Protein AF-A0A067TLR0-F1 (afdb_monomer_lite)

InterPro domains:
  IPR013083 Zinc finger, RING/FYVE/PHD-type [G3DSA:3.30.40.10] (4-77)

Foldseek 3Di:
DDDDAAPQPRHRAAQKKFAQFDDPPPPPPDDDDPVPRRDTDIHHPVSVVVQQVVDPPRDQWFADPPRGGIFGPDDDDCVVPDPVCSVVDDHRIGGDDDPPPPPDDPDDDPDDDPPPVVVVVVVVVVVVVVVVVVVVVVVVVVVVVVVVVVVVVVVVVVVVVVVVVVVVVVVVVVVVVVVVVVVVVVVVVVVVVVVVVVVVVVVVPDDDDDDDDDDDDDDPPPCPPVDPPPPPPPPPPPDPPPPDDPDDDDDDDDDDDDDDDDDDDDDDDDDDDDDDDDDDDDDDDDDDDDDDDDDDDDDDDDDDDDDDD

Secondary structure (DSSP, 8-state):
-PPPPPTTT-S--SSEEEE--S-----TT----GGGTT--EEEEHHHHHHHHHHSSS--SEEE-TTT--EEE-SPP-TTTS-TTTGGG---SSEE-------S-----------TTHHHHHHHHHHHHHHHHHHHHHHHHHHHHHHHHHHHHHHHHHHHHHHHHHHHHHHHHHHHHHHHHHHHHHHHHHHHHHHHHHHHHHHTTSSPPPP---------TT-GGGPPP----------------------------------PPPP-------------------------------------------

Sequence (309 aa):
MAFAPCRICLDDLKKPVSLPCGKAHFQLFSPWNPSDRLKGHVFCSDCIVETVKAIKPYTHMHPCPICRSIYNVAPVKLSIIPPNLRPFVTPSVRKLFLDKATPGEDADVENQPETSSSLAESSELSRLRAENLALRNNCALWRRRAEMHGNANLGLLNFARAVRDQASALARERDGLQKHCHALKRKIEDDRISRYSDVALAGFFSDPPISGIVTDTPDPDSLLFAPPPFHVLNCQESSPKQCTPKRSAPVDQPSTSSNSDLPPRKRVKITDSPNSPELVSAQKDVYGTGAEITRNTAPQRQSLENVAA

Structure (mmCIF, N/CA/C/O backbone):
data_AF-A0A067TLR0-F1
#
_entry.id   AF-A0A067TLR0-F1
#
loop_
_atom_site.group_PDB
_atom_site.id
_atom_site.type_symbol
_atom_site.label_atom_id
_atom_site.label_alt_id
_atom_site.label_comp_id
_atom_site.label_asym_id
_atom_site.label_entity_id
_atom_site.label_seq_id
_atom_site.pdbx_PDB_ins_code
_atom_site.Cartn_x
_atom_site.Cartn_y
_atom_site.Cartn_z
_atom_site.occupancy
_atom_site.B_iso_or_equiv
_atom_site.auth_seq_id
_atom_site.auth_comp_id
_atom_site.auth_asym_id
_atom_site.auth_atom_id
_atom_site.pdbx_PDB_model_num
ATOM 1 N N . MET A 1 1 ? -35.505 2.682 30.112 1.00 50.84 1 MET A N 1
ATOM 2 C CA . MET A 1 1 ? -34.546 3.140 29.082 1.00 50.84 1 MET A CA 1
ATOM 3 C C . MET A 1 1 ? -34.928 2.483 27.767 1.00 50.84 1 MET A C 1
ATOM 5 O O . MET A 1 1 ? -34.957 1.262 27.720 1.00 50.84 1 MET A O 1
ATOM 9 N N . ALA A 1 2 ? -35.307 3.253 26.747 1.00 57.47 2 ALA A N 1
ATOM 10 C CA . ALA A 1 2 ? -35.632 2.685 25.439 1.00 57.47 2 ALA A CA 1
ATOM 11 C C . ALA A 1 2 ? -34.332 2.278 24.732 1.00 57.47 2 ALA A C 1
ATOM 13 O O . ALA A 1 2 ? -33.437 3.109 24.559 1.00 57.47 2 ALA A O 1
ATOM 14 N N . PHE A 1 3 ? -34.204 1.004 24.364 1.00 72.62 3 PHE A N 1
ATOM 15 C CA . PHE A 1 3 ? -33.085 0.550 23.545 1.00 72.62 3 PHE A CA 1
ATOM 16 C C . PHE A 1 3 ? -33.198 1.167 22.149 1.00 72.62 3 PHE A C 1
ATOM 18 O O . PHE A 1 3 ? -34.292 1.331 21.614 1.00 72.62 3 PHE A O 1
ATOM 25 N N . ALA A 1 4 ? -32.064 1.534 21.552 1.00 84.81 4 ALA A N 1
ATOM 26 C CA . ALA A 1 4 ? -32.068 2.006 20.175 1.00 84.81 4 ALA A CA 1
ATOM 27 C C . ALA A 1 4 ? -32.484 0.844 19.244 1.00 84.81 4 ALA A C 1
ATOM 29 O O . ALA A 1 4 ? -31.853 -0.215 19.316 1.00 84.81 4 ALA A O 1
ATOM 30 N N . PRO A 1 5 ? -33.497 1.011 18.373 1.00 94.25 5 PRO A N 1
ATOM 31 C CA . PRO A 1 5 ? -33.910 -0.038 17.446 1.00 94.25 5 PRO A CA 1
ATOM 32 C C . PRO A 1 5 ? -32.810 -0.317 16.418 1.00 94.25 5 PRO A C 1
ATOM 34 O O . PRO A 1 5 ? -32.018 0.566 16.057 1.00 94.25 5 PRO A O 1
ATOM 37 N N . CYS A 1 6 ? -32.758 -1.549 15.914 1.00 95.50 6 CYS A N 1
ATOM 38 C CA . CYS A 1 6 ? -31.839 -1.912 14.847 1.00 95.50 6 CYS A CA 1
ATOM 39 C C . CYS A 1 6 ? -32.147 -1.090 13.594 1.00 95.50 6 CYS A C 1
ATOM 41 O O . CYS A 1 6 ? -33.248 -1.136 13.068 1.00 95.50 6 CYS A O 1
ATOM 43 N N . ARG A 1 7 ? -31.164 -0.382 13.034 1.00 94.69 7 ARG A N 1
ATOM 44 C CA . ARG A 1 7 ? -31.396 0.449 11.837 1.00 94.69 7 ARG A CA 1
ATOM 45 C C . ARG A 1 7 ? -31.577 -0.338 10.529 1.00 94.69 7 ARG A C 1
ATOM 47 O O . ARG A 1 7 ? -31.806 0.292 9.506 1.00 94.69 7 ARG A O 1
ATOM 54 N N . ILE A 1 8 ? -31.440 -1.668 10.552 1.00 96.06 8 ILE A N 1
ATOM 55 C CA . ILE A 1 8 ? -31.641 -2.533 9.376 1.00 96.06 8 ILE A CA 1
ATOM 56 C C . ILE A 1 8 ? -33.039 -3.154 9.409 1.00 96.06 8 ILE A C 1
ATOM 58 O O . ILE A 1 8 ? -33.815 -2.922 8.492 1.00 96.06 8 ILE A O 1
ATOM 62 N N . CYS A 1 9 ? -33.373 -3.910 10.462 1.00 97.06 9 CYS A N 1
ATOM 63 C CA . CYS A 1 9 ? -34.683 -4.562 10.579 1.00 97.06 9 CYS A CA 1
ATOM 64 C C . CYS A 1 9 ? -35.746 -3.720 11.300 1.00 97.06 9 CYS A C 1
ATOM 66 O O . CYS A 1 9 ? -36.898 -4.121 11.323 1.00 97.06 9 CYS A O 1
ATOM 68 N N . LEU A 1 10 ? -35.377 -2.576 11.890 1.00 95.62 10 LEU A N 1
ATOM 69 C CA . LEU A 1 10 ? -36.244 -1.675 12.671 1.00 95.62 10 LEU A CA 1
ATOM 70 C C . LEU A 1 10 ? -36.837 -2.270 13.965 1.00 95.62 10 LEU A C 1
ATOM 72 O O . LEU A 1 10 ? -37.482 -1.540 14.712 1.00 95.62 10 LEU A O 1
ATOM 76 N N . ASP A 1 11 ? -36.534 -3.531 14.275 1.00 96.12 11 ASP A N 1
ATOM 77 C CA . ASP A 1 11 ? -36.907 -4.211 15.521 1.00 96.12 11 ASP A CA 1
ATOM 78 C C . ASP A 1 11 ? -35.936 -3.932 16.685 1.00 96.12 11 ASP A C 1
ATOM 80 O O . ASP A 1 11 ? -34.835 -3.388 16.514 1.00 96.12 11 ASP A O 1
ATOM 84 N N . ASP A 1 12 ? -36.306 -4.413 17.875 1.00 94.25 12 ASP A N 1
ATOM 85 C CA . ASP A 1 12 ? -35.415 -4.513 19.030 1.00 94.25 12 ASP A CA 1
ATOM 86 C C . ASP A 1 12 ? -34.143 -5.316 18.714 1.00 94.25 12 ASP A C 1
ATOM 88 O O . ASP A 1 12 ? -34.155 -6.346 18.030 1.00 94.25 12 ASP A O 1
ATOM 92 N N . LEU A 1 13 ? -33.011 -4.848 19.247 1.00 94.06 13 LEU A N 1
ATOM 93 C CA . LEU A 1 13 ? -31.693 -5.420 18.978 1.00 94.06 13 LEU A CA 1
ATOM 94 C C . LEU A 1 13 ? -31.563 -6.864 19.498 1.00 94.06 13 LEU A C 1
ATOM 96 O O . LEU A 1 13 ? -31.354 -7.110 20.687 1.00 94.06 13 LEU A O 1
ATOM 100 N N . LYS A 1 14 ? -31.573 -7.831 18.576 1.00 94.69 14 LYS A N 1
ATOM 101 C CA . LYS A 1 14 ? -31.259 -9.244 18.833 1.00 94.69 14 LYS A CA 1
ATOM 102 C C . LYS A 1 14 ? -29.753 -9.466 18.677 1.00 94.69 14 LYS A C 1
ATOM 104 O O . LYS A 1 14 ? -29.216 -9.324 17.579 1.00 94.69 14 LYS A O 1
ATOM 109 N N . LYS A 1 15 ? -29.068 -9.840 19.767 1.00 94.69 15 LYS A N 1
ATOM 110 C CA . LYS A 1 15 ? -27.604 -10.067 19.804 1.00 94.69 15 LYS A CA 1
ATOM 111 C C . LYS A 1 15 ? -26.840 -8.862 19.221 1.00 94.69 15 LYS A C 1
ATOM 113 O O . LYS A 1 15 ? -26.285 -8.968 18.122 1.00 94.69 15 LYS A O 1
ATOM 118 N N . PRO A 1 16 ? -26.859 -7.709 19.912 1.00 95.12 16 PRO A N 1
ATOM 119 C CA . PRO A 1 16 ? -26.307 -6.478 19.372 1.00 95.12 16 PRO A CA 1
ATOM 120 C C . PRO A 1 16 ? -24.819 -6.638 19.051 1.00 95.12 16 PRO A C 1
ATOM 122 O O . PRO A 1 16 ? -24.028 -7.141 19.850 1.00 95.12 16 PRO A O 1
ATOM 125 N N . VAL A 1 17 ? -24.436 -6.188 17.864 1.00 95.06 17 VAL A N 1
ATOM 126 C CA . VAL A 1 17 ? -23.049 -6.088 17.418 1.00 95.06 17 VAL A CA 1
ATOM 127 C C . VAL A 1 17 ? -22.735 -4.635 17.107 1.00 95.06 17 VAL A C 1
ATOM 129 O O . VAL A 1 17 ? -23.528 -3.950 16.465 1.00 95.06 17 VAL A O 1
ATOM 132 N N . SER A 1 18 ? -21.576 -4.159 17.551 1.00 93.56 18 SER A N 1
ATOM 133 C CA . SER A 1 18 ? -21.038 -2.867 17.137 1.00 93.56 18 SER A CA 1
ATOM 134 C C . SER A 1 18 ? -20.041 -3.055 16.004 1.00 93.56 18 SER A C 1
ATOM 136 O O . SER A 1 18 ? -19.139 -3.897 16.060 1.00 93.56 18 SER A O 1
ATOM 138 N N . LEU A 1 19 ? -20.215 -2.2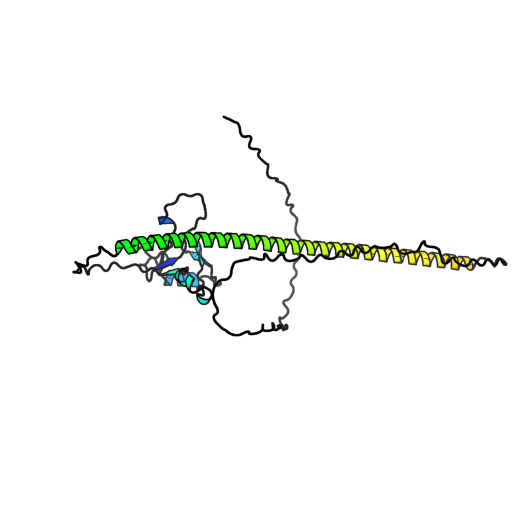50 14.962 1.00 93.38 19 LEU A N 1
ATOM 139 C CA . LEU A 1 19 ? -19.225 -2.096 13.910 1.00 93.38 19 LEU A CA 1
ATOM 140 C C . LEU A 1 19 ? -18.229 -1.000 14.308 1.00 93.38 19 LEU A C 1
ATOM 142 O O . LEU A 1 19 ? -18.653 0.025 14.853 1.00 93.38 19 LEU A O 1
ATOM 146 N N . PRO A 1 20 ? -16.933 -1.132 13.969 1.00 89.56 20 PRO A N 1
ATOM 147 C CA . PRO A 1 20 ? -15.894 -0.155 14.279 1.00 89.56 20 PRO A CA 1
ATOM 148 C C . PRO A 1 20 ? -15.942 0.964 13.229 1.00 89.56 20 PRO A C 1
ATOM 150 O O . PRO A 1 20 ? -14.955 1.299 12.584 1.00 89.56 20 PRO A O 1
ATOM 153 N N . CYS A 1 21 ? -17.149 1.452 12.974 1.00 85.94 21 CYS A N 1
ATOM 154 C CA . CYS A 1 21 ? -17.476 2.384 11.922 1.00 85.94 21 CYS A CA 1
ATOM 155 C C . CYS A 1 21 ? -17.793 3.728 12.563 1.00 85.94 21 CYS A C 1
ATOM 157 O O . CYS A 1 21 ? -18.479 3.821 13.575 1.00 85.94 21 CYS A O 1
ATOM 159 N N . GLY A 1 22 ? -17.263 4.775 11.964 1.00 69.75 22 GLY A N 1
ATOM 160 C 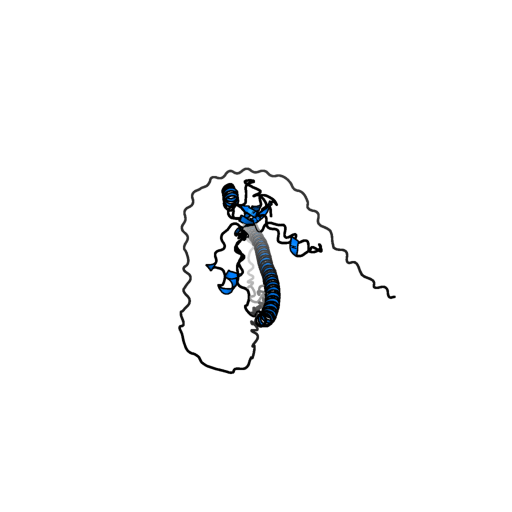CA . GLY A 1 22 ? -17.183 6.081 12.588 1.00 69.75 22 GLY A CA 1
ATOM 161 C C . GLY A 1 22 ? -15.944 6.712 12.010 1.00 69.75 22 GLY A C 1
ATOM 162 O O . GLY A 1 22 ? -14.891 6.076 11.951 1.00 69.75 22 GLY A O 1
ATOM 163 N N . LYS A 1 23 ? -16.079 7.917 11.462 1.00 61.62 23 LYS A N 1
ATOM 164 C CA . LYS A 1 23 ? -14.921 8.565 10.876 1.00 61.62 23 LYS A CA 1
ATOM 165 C C . LYS A 1 23 ? -13.927 8.790 12.015 1.00 61.62 23 LYS A C 1
ATOM 167 O O . LYS A 1 23 ? -14.128 9.678 12.837 1.00 61.62 23 LYS A O 1
ATOM 172 N N . ALA A 1 24 ? -12.828 8.040 12.033 1.00 55.53 24 ALA A N 1
ATOM 173 C CA . ALA A 1 24 ? -11.587 8.577 12.554 1.00 55.53 24 ALA A CA 1
ATOM 174 C C . ALA A 1 24 ? -11.230 9.711 11.591 1.00 55.53 24 ALA A C 1
ATOM 176 O O . ALA A 1 24 ? -10.472 9.522 10.644 1.00 55.53 24 ALA A O 1
ATOM 177 N N . HIS A 1 25 ? -11.887 10.865 11.743 1.00 48.97 25 HIS A N 1
ATOM 178 C CA . HIS A 1 25 ? -11.444 12.076 11.088 1.00 48.97 25 HIS A CA 1
ATOM 179 C C . HIS A 1 25 ? -10.055 12.303 11.666 1.00 48.97 25 HIS A C 1
ATOM 181 O O . HIS A 1 25 ? -9.889 12.815 12.768 1.00 48.97 25 HIS A O 1
ATOM 187 N N . PHE A 1 26 ? -9.045 11.877 10.916 1.00 49.28 26 PHE A N 1
ATOM 188 C CA . PHE A 1 26 ? -7.646 12.199 11.141 1.00 49.28 26 PHE A CA 1
ATOM 189 C C . PHE A 1 26 ? -7.399 13.684 10.811 1.00 49.28 26 PHE A C 1
ATOM 191 O O . PHE A 1 26 ? -6.323 14.073 10.374 1.00 49.28 26 PHE A O 1
ATOM 198 N N . GLN A 1 27 ? -8.415 14.537 10.976 1.00 49.41 27 GLN A N 1
ATOM 199 C CA . GLN A 1 27 ? -8.241 15.974 10.990 1.00 49.41 27 GLN A CA 1
ATOM 200 C C . GLN A 1 27 ? -7.705 16.329 12.371 1.00 49.41 27 GLN A C 1
ATOM 202 O O . GLN A 1 27 ? -8.434 16.431 13.355 1.00 49.41 27 GLN A O 1
ATOM 207 N N . LEU A 1 28 ? -6.387 16.486 12.403 1.00 57.72 28 LEU A N 1
ATOM 208 C CA . LEU A 1 28 ? -5.535 16.884 13.522 1.00 57.72 28 LEU A CA 1
ATOM 209 C C . LEU A 1 28 ? -5.892 18.241 14.175 1.00 57.72 28 LEU A C 1
ATOM 211 O O . LEU A 1 28 ? -5.160 18.685 15.046 1.00 57.72 28 LEU A O 1
ATOM 215 N N . PHE A 1 29 ? -6.996 18.896 13.799 1.00 54.06 29 PHE A N 1
ATOM 216 C CA . PHE A 1 29 ? -7.258 20.310 14.108 1.00 54.06 29 PHE A CA 1
ATOM 217 C C . PHE A 1 29 ? -8.642 20.599 14.684 1.00 54.06 29 PHE A C 1
ATOM 219 O O . PHE A 1 29 ? -9.210 21.667 14.482 1.00 54.06 29 PHE A O 1
ATOM 226 N N . SER A 1 30 ? -9.222 19.642 15.395 1.00 49.75 30 SER A N 1
ATOM 227 C CA . SER A 1 30 ? -10.563 19.817 15.930 1.00 49.75 30 SER A CA 1
ATOM 228 C C . SER A 1 30 ? -10.565 19.424 17.419 1.00 49.75 30 SER A C 1
ATOM 230 O O . SER A 1 30 ? -10.268 18.262 17.732 1.00 49.75 30 SER A O 1
ATOM 232 N N . PRO A 1 31 ? -10.820 20.372 18.348 1.00 58.53 31 PRO A N 1
ATOM 233 C CA . PRO A 1 31 ? -10.853 20.116 19.785 1.00 58.53 31 PRO A CA 1
ATOM 234 C C . PRO A 1 31 ? -12.177 19.424 20.123 1.00 58.53 31 PRO A C 1
ATOM 236 O O . PRO A 1 31 ? -13.200 20.074 20.299 1.00 58.53 31 PRO A O 1
ATOM 239 N N . TRP A 1 32 ? -12.186 18.090 20.147 1.00 43.47 32 TRP A N 1
ATOM 240 C CA . TRP A 1 32 ? -13.398 17.310 20.423 1.00 43.47 32 TRP A CA 1
ATOM 241 C C . TRP A 1 32 ? -13.283 16.524 21.717 1.00 43.47 32 TRP A C 1
ATOM 243 O O . TRP A 1 32 ? -12.259 15.894 21.991 1.00 43.47 32 TRP A O 1
ATOM 253 N N . ASN A 1 33 ? -14.390 16.532 22.457 1.00 49.75 33 ASN A N 1
ATOM 254 C CA . ASN A 1 33 ? -14.622 15.742 23.654 1.00 49.75 33 ASN A CA 1
ATOM 255 C C . ASN A 1 33 ? -14.247 14.257 23.435 1.00 49.75 33 ASN A C 1
ATOM 257 O O . ASN A 1 33 ? -14.704 13.649 22.460 1.00 49.75 33 ASN A O 1
ATOM 261 N N . PRO A 1 34 ? -13.463 13.641 24.344 1.00 56.50 34 PRO A N 1
ATOM 262 C CA . PRO A 1 34 ? -13.050 12.234 24.263 1.00 56.50 34 PRO A CA 1
ATOM 263 C C . PRO A 1 34 ? -14.208 11.232 24.118 1.00 56.50 34 PRO A C 1
ATOM 265 O O . PRO A 1 34 ? -14.012 10.139 23.588 1.00 56.50 34 PRO A O 1
ATOM 268 N N . SER A 1 35 ? -15.412 11.612 24.546 1.00 57.97 35 SER A N 1
ATOM 269 C CA . SER A 1 35 ? -16.583 10.735 24.625 1.00 57.97 35 SER A CA 1
ATOM 270 C C . SER A 1 35 ? -17.286 10.461 23.286 1.00 57.97 35 SER A C 1
ATOM 272 O O . SER A 1 35 ? -18.022 9.483 23.188 1.00 57.97 35 SER A O 1
ATOM 274 N N . ASP A 1 36 ? -17.054 11.257 22.234 1.00 54.28 36 ASP A N 1
ATOM 275 C CA . ASP A 1 36 ? -17.736 11.080 20.934 1.00 54.28 36 ASP A CA 1
ATOM 276 C C . ASP A 1 36 ? -16.923 10.293 19.893 1.00 54.28 36 ASP A C 1
ATOM 278 O O . ASP A 1 36 ? -17.451 9.878 18.860 1.00 54.28 36 ASP A O 1
ATOM 282 N N . ARG A 1 37 ? -15.638 10.022 20.157 1.00 55.09 37 ARG A N 1
ATOM 283 C CA . ARG A 1 37 ? -14.719 9.415 19.173 1.00 55.09 37 ARG A CA 1
ATOM 284 C C . ARG A 1 37 ? -14.894 7.910 18.961 1.00 55.09 37 ARG A C 1
ATOM 286 O O . ARG A 1 37 ? -14.249 7.353 18.075 1.00 55.09 37 ARG A O 1
ATOM 293 N N . LEU A 1 38 ? -15.747 7.256 19.749 1.00 58.41 38 LEU A N 1
ATOM 294 C CA . LEU A 1 38 ? -15.936 5.804 19.712 1.00 58.41 38 LEU A CA 1
ATOM 295 C C . LEU A 1 38 ? -17.404 5.380 19.559 1.00 58.41 38 LEU A C 1
ATOM 297 O O . LEU A 1 38 ? -17.790 4.308 20.019 1.00 58.41 38 LEU A O 1
ATOM 301 N N . LYS A 1 39 ? -18.238 6.193 18.901 1.00 69.19 39 LYS A N 1
ATOM 302 C CA . LYS A 1 39 ? -19.612 5.790 18.571 1.00 69.19 39 LYS A CA 1
ATOM 303 C C . LYS A 1 39 ? -19.617 4.863 17.355 1.00 69.19 39 LYS A C 1
ATOM 305 O O . LYS A 1 39 ? -19.798 5.300 16.222 1.00 69.19 39 LYS A O 1
ATOM 310 N N . GLY A 1 40 ? -19.389 3.574 17.602 1.00 87.81 40 GLY A N 1
ATOM 311 C CA . GLY A 1 40 ? -19.703 2.522 16.638 1.00 87.81 40 GLY A CA 1
ATOM 312 C C . GLY A 1 40 ? -21.214 2.434 16.410 1.00 87.81 40 GLY A C 1
ATOM 313 O O . GLY A 1 40 ? -22.000 2.654 17.331 1.00 87.81 40 GLY A O 1
ATOM 314 N N . HIS A 1 41 ? -21.638 2.102 15.192 1.00 92.75 41 HIS A N 1
ATOM 315 C CA . HIS A 1 41 ? -23.046 1.805 14.928 1.00 92.75 41 HIS A CA 1
ATOM 316 C C . HIS A 1 41 ? -23.394 0.387 15.384 1.00 92.75 41 HIS A C 1
ATOM 318 O O . HIS A 1 41 ? -22.608 -0.542 15.169 1.00 92.75 41 HIS A O 1
ATOM 324 N N . VAL A 1 42 ? -24.573 0.235 15.993 1.00 94.25 42 VAL A N 1
ATOM 325 C CA . VAL A 1 42 ? -25.049 -1.026 16.574 1.00 94.25 42 VAL A CA 1
ATOM 326 C C . VAL A 1 42 ? -26.171 -1.618 15.726 1.00 94.25 42 VAL A C 1
ATOM 328 O O . VAL A 1 42 ? -27.100 -0.917 15.327 1.00 94.25 42 VAL A O 1
ATOM 331 N N . PHE A 1 43 ? -26.081 -2.918 15.463 1.00 96.12 43 PHE A N 1
ATOM 332 C CA . PHE A 1 43 ? -27.027 -3.674 14.644 1.00 96.12 43 PHE A CA 1
ATOM 333 C C . PHE A 1 43 ? -27.290 -5.053 15.253 1.00 96.12 43 PHE A C 1
ATOM 335 O O . PHE A 1 43 ? -26.559 -5.488 16.142 1.00 96.12 43 PHE A O 1
ATOM 342 N N . CYS A 1 44 ? -28.292 -5.773 14.751 1.00 97.44 44 CYS A N 1
ATOM 343 C CA . CYS A 1 44 ? -28.431 -7.200 15.032 1.00 97.44 44 CYS A CA 1
ATOM 344 C C . CYS A 1 44 ? -27.306 -7.978 14.336 1.00 97.44 44 CYS A C 1
ATOM 346 O O . CYS A 1 44 ? -26.924 -7.649 13.208 1.00 97.44 44 CYS A O 1
ATOM 348 N N 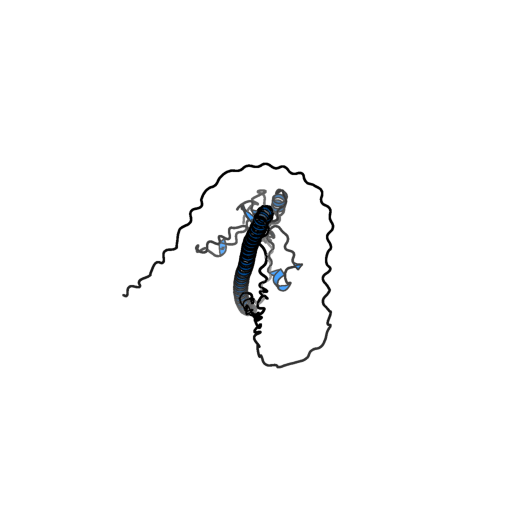. SER A 1 45 ? -26.803 -9.032 14.984 1.00 96.69 45 SER A N 1
ATOM 349 C CA . SER A 1 45 ? -25.786 -9.918 14.398 1.00 96.69 45 SER A CA 1
ATOM 350 C C . SER A 1 45 ? -26.224 -10.461 13.033 1.00 96.69 45 SER A C 1
ATOM 352 O O . SER A 1 45 ? -25.452 -10.424 12.077 1.00 96.69 45 SER A O 1
ATOM 354 N N . ASP A 1 46 ? -27.472 -10.918 12.933 1.00 97.81 46 ASP A N 1
ATOM 355 C CA . ASP A 1 46 ? -27.994 -11.570 11.729 1.00 97.81 46 ASP A CA 1
ATOM 356 C C . ASP A 1 46 ? -28.126 -10.576 10.564 1.00 97.81 46 ASP A C 1
ATOM 358 O O . ASP A 1 46 ? -27.657 -10.854 9.461 1.00 97.81 46 ASP A O 1
ATOM 362 N N . CYS A 1 47 ? -28.608 -9.358 10.836 1.00 98.00 47 CYS A N 1
ATOM 363 C CA . CYS A 1 47 ? -28.705 -8.294 9.835 1.00 98.00 47 CYS A CA 1
ATOM 364 C C . CYS A 1 47 ? -27.345 -7.924 9.221 1.00 98.00 47 CYS A C 1
ATOM 366 O O . CYS A 1 47 ? -27.244 -7.685 8.016 1.00 98.00 47 CYS A O 1
ATOM 368 N N . ILE A 1 48 ? -26.276 -7.878 10.025 1.00 96.38 48 ILE A N 1
ATOM 369 C CA . ILE A 1 48 ? -24.925 -7.613 9.506 1.00 96.38 48 ILE A CA 1
ATOM 370 C C . ILE A 1 48 ? -24.410 -8.779 8.667 1.00 96.38 48 ILE A C 1
ATOM 372 O O . ILE A 1 48 ? -23.805 -8.547 7.621 1.00 96.38 48 ILE A O 1
ATOM 376 N N . VAL A 1 49 ? -24.659 -10.020 9.086 1.00 96.06 49 VAL A N 1
ATOM 377 C CA . VAL A 1 49 ? -24.261 -11.209 8.319 1.00 96.06 49 VAL A CA 1
ATOM 378 C C . VAL A 1 49 ? -24.953 -11.235 6.956 1.00 96.06 49 VAL A C 1
ATOM 380 O O . VAL A 1 49 ? -24.292 -11.487 5.950 1.00 96.06 49 VAL A O 1
ATOM 383 N N . GLU A 1 50 ? -26.249 -10.938 6.899 1.00 97.56 50 GLU A N 1
ATOM 384 C CA . GLU A 1 50 ? -27.000 -10.833 5.642 1.00 97.56 50 GLU A CA 1
ATOM 385 C C . GLU A 1 50 ? -26.466 -9.709 4.752 1.00 97.56 50 GLU A C 1
ATOM 387 O O . GLU A 1 50 ? -26.199 -9.937 3.572 1.00 97.56 50 GLU A O 1
ATOM 392 N N . THR A 1 51 ? -26.206 -8.532 5.328 1.00 96.69 51 THR A N 1
ATOM 393 C CA . THR A 1 51 ? -25.624 -7.388 4.605 1.00 96.69 51 THR A CA 1
ATOM 394 C C . THR A 1 51 ? -24.273 -7.746 3.975 1.00 96.69 51 THR A C 1
ATOM 396 O O . THR A 1 51 ? -24.009 -7.413 2.821 1.00 96.69 51 THR A O 1
ATOM 399 N N . VAL A 1 52 ? -23.410 -8.452 4.711 1.00 95.69 52 VAL A N 1
ATOM 400 C CA . VAL A 1 52 ? -22.098 -8.909 4.224 1.00 95.69 52 VAL A CA 1
ATOM 401 C C . VAL A 1 52 ? -22.251 -9.947 3.109 1.00 95.69 52 VAL A C 1
ATOM 403 O O . VAL A 1 52 ? -21.558 -9.858 2.097 1.00 95.69 52 VAL A O 1
ATOM 406 N N . LYS A 1 53 ? -23.177 -10.904 3.259 1.00 96.31 53 LYS A N 1
ATOM 407 C CA . LYS A 1 53 ? -23.450 -11.959 2.264 1.00 96.31 53 LYS A CA 1
ATOM 408 C C . LYS A 1 53 ? -24.089 -11.434 0.974 1.00 96.31 53 LYS A C 1
ATOM 410 O O . LYS A 1 53 ? -23.946 -12.074 -0.066 1.00 96.31 53 LYS A O 1
ATOM 415 N N . ALA A 1 54 ? -24.791 -10.303 1.030 1.00 96.88 54 ALA A N 1
ATOM 416 C CA . ALA A 1 54 ? -25.439 -9.697 -0.131 1.00 96.88 54 ALA A CA 1
ATOM 417 C C . ALA A 1 54 ? -24.440 -9.105 -1.147 1.00 96.88 54 ALA A C 1
ATOM 419 O O . ALA A 1 54 ? -24.772 -8.965 -2.323 1.00 96.88 54 ALA A O 1
ATOM 420 N N . ILE A 1 55 ? -23.214 -8.780 -0.723 1.00 95.50 55 ILE A N 1
ATOM 421 C CA . ILE A 1 55 ? -22.191 -8.168 -1.580 1.00 95.50 55 ILE A CA 1
ATOM 422 C C . ILE A 1 55 ? -21.486 -9.250 -2.416 1.00 95.50 55 ILE A C 1
ATOM 424 O O . ILE A 1 55 ? -20.862 -10.164 -1.876 1.00 95.50 55 ILE A O 1
ATOM 428 N N . LYS A 1 56 ? -21.583 -9.134 -3.750 1.00 95.19 56 LY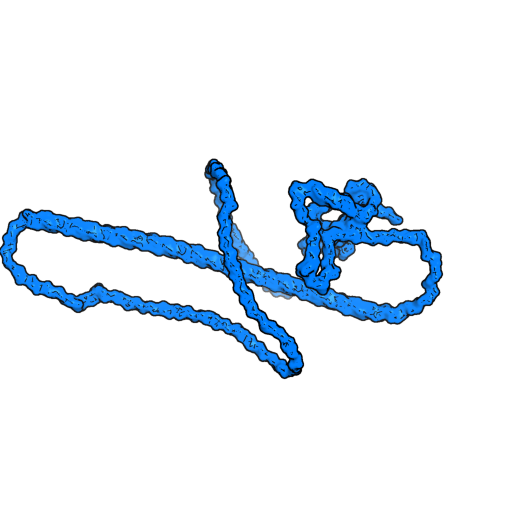S A N 1
ATOM 429 C CA . LYS A 1 56 ? -20.943 -10.022 -4.735 1.00 95.19 56 LYS A CA 1
ATOM 430 C C . LYS A 1 56 ? -20.072 -9.195 -5.699 1.00 95.19 56 LYS A C 1
ATOM 432 O O . LYS A 1 56 ? -20.595 -8.241 -6.271 1.00 95.19 56 LYS A O 1
ATOM 437 N N . PRO A 1 57 ? -18.791 -9.549 -5.923 1.00 93.94 57 PRO A N 1
ATOM 438 C CA . PRO A 1 57 ? -18.053 -10.664 -5.320 1.00 93.94 57 PRO A CA 1
ATOM 439 C C . PRO A 1 57 ? -17.797 -10.457 -3.820 1.00 93.94 57 PRO A C 1
ATOM 441 O O . PRO A 1 57 ? -17.825 -9.332 -3.331 1.00 93.94 57 PRO A O 1
ATOM 444 N N . TYR A 1 58 ? -17.546 -11.551 -3.094 1.00 93.19 58 TYR A N 1
ATOM 445 C CA . TYR A 1 58 ? -17.226 -11.484 -1.667 1.00 93.19 58 TYR A CA 1
ATOM 446 C C . TYR A 1 58 ? -15.931 -10.688 -1.450 1.00 93.19 58 TYR A C 1
ATOM 448 O O . TYR A 1 58 ? -14.869 -11.062 -1.955 1.00 93.19 58 TYR A O 1
ATOM 456 N N . THR A 1 59 ? -16.017 -9.598 -0.689 1.00 94.88 59 THR A N 1
ATOM 457 C CA . THR A 1 59 ? -14.879 -8.764 -0.286 1.00 94.88 59 THR A CA 1
ATOM 458 C C . THR A 1 59 ? -14.631 -8.906 1.215 1.00 94.88 59 THR A C 1
ATOM 460 O O . THR A 1 59 ? -15.460 -9.420 1.947 1.00 94.88 59 THR A O 1
ATOM 463 N N . HIS A 1 60 ? -13.460 -8.492 1.700 1.00 93.94 60 HIS A N 1
ATOM 464 C CA . HIS A 1 60 ? -13.185 -8.407 3.144 1.00 93.94 60 HIS A CA 1
ATOM 465 C C . HIS A 1 60 ? -13.482 -7.008 3.705 1.00 93.94 60 HIS A C 1
ATOM 467 O O . HIS A 1 60 ? -13.628 -6.844 4.913 1.00 93.94 60 HIS A O 1
ATOM 473 N N . MET A 1 61 ? -13.583 -6.009 2.825 1.00 94.94 61 MET A N 1
ATOM 474 C CA . MET A 1 61 ? -13.898 -4.622 3.148 1.00 94.94 61 MET A CA 1
ATOM 475 C C . MET A 1 61 ? -15.362 -4.351 2.821 1.00 94.94 61 MET A C 1
ATOM 477 O O . MET A 1 61 ? -15.769 -4.502 1.667 1.00 94.94 61 MET A O 1
ATOM 481 N N . HIS A 1 62 ? -16.134 -3.940 3.824 1.00 95.50 62 HIS A N 1
ATOM 482 C CA . HIS A 1 62 ? -17.562 -3.662 3.696 1.00 95.50 62 HIS A CA 1
ATOM 483 C C . HIS A 1 62 ? -17.885 -2.241 4.174 1.00 95.50 62 HIS A C 1
ATOM 485 O O . HIS A 1 62 ? -17.282 -1.772 5.142 1.00 95.50 62 HIS A O 1
ATOM 491 N N . PRO A 1 63 ? -18.815 -1.526 3.522 1.00 95.38 63 PRO A N 1
ATOM 492 C CA . PRO A 1 63 ? -19.286 -0.232 3.997 1.00 95.38 63 PRO A CA 1
ATOM 493 C C . PRO A 1 63 ? -20.337 -0.404 5.101 1.00 95.38 63 PRO A C 1
ATOM 495 O O . PRO A 1 63 ? -21.236 -1.235 4.999 1.00 95.38 63 PRO A O 1
ATOM 498 N N . CYS A 1 64 ? -20.261 0.408 6.156 1.00 95.25 64 CYS A N 1
ATOM 499 C CA . CYS A 1 64 ? -21.315 0.460 7.172 1.00 95.25 64 CYS A CA 1
ATOM 500 C C . CYS A 1 64 ? -22.654 0.916 6.553 1.00 95.25 64 CYS A C 1
ATOM 502 O O . CYS A 1 64 ? -22.661 1.949 5.877 1.00 95.25 64 CYS A O 1
ATOM 504 N N . PRO A 1 65 ? -23.791 0.250 6.844 1.00 94.62 65 PRO A N 1
ATOM 505 C CA . PRO A 1 65 ? -25.106 0.639 6.318 1.00 94.62 65 PRO A CA 1
ATOM 506 C C . PRO A 1 65 ? -25.541 2.069 6.658 1.00 94.62 65 PRO A C 1
ATOM 508 O O . PRO A 1 65 ? -26.309 2.669 5.915 1.00 94.62 65 PRO A O 1
ATOM 511 N N . ILE A 1 66 ? -25.040 2.630 7.765 1.00 93.25 66 ILE A N 1
ATOM 512 C CA . ILE A 1 66 ? -25.425 3.969 8.232 1.00 93.25 66 ILE A CA 1
ATOM 513 C C . ILE A 1 66 ? -24.431 5.027 7.751 1.00 93.25 66 ILE A C 1
ATOM 515 O O . ILE A 1 66 ? -24.802 5.959 7.046 1.00 93.25 66 ILE A O 1
ATOM 519 N N . CYS A 1 67 ? -23.152 4.903 8.120 1.00 92.44 67 CYS A N 1
ATOM 520 C CA . CYS A 1 67 ? -22.159 5.951 7.855 1.00 92.44 67 CYS A CA 1
ATOM 521 C C . CYS A 1 67 ? -21.269 5.698 6.635 1.00 92.44 67 CYS A C 1
ATOM 523 O O . CYS A 1 67 ? -20.386 6.511 6.360 1.00 92.44 67 CYS A O 1
ATOM 525 N N . ARG A 1 68 ? -21.441 4.565 5.940 1.00 93.38 68 ARG A N 1
ATOM 526 C CA . ARG A 1 68 ? -20.634 4.127 4.784 1.00 93.38 68 ARG A CA 1
ATOM 527 C C . ARG A 1 68 ? -19.124 4.020 5.041 1.00 93.38 68 ARG A C 1
ATOM 529 O O . ARG A 1 68 ? -18.357 3.792 4.114 1.00 93.38 68 ARG A O 1
ATOM 536 N N . SER A 1 69 ? -18.685 4.146 6.295 1.00 91.69 69 SER A N 1
ATOM 537 C CA . SER A 1 69 ? -17.295 3.925 6.696 1.00 91.69 69 SER A CA 1
ATOM 538 C C . SER A 1 69 ? -16.918 2.467 6.446 1.00 91.69 69 SER A C 1
ATOM 540 O O . SER A 1 69 ? -17.683 1.563 6.789 1.00 91.69 69 SER A O 1
ATOM 542 N N . ILE A 1 70 ? -15.759 2.260 5.822 1.00 93.06 70 ILE A N 1
ATOM 543 C CA . ILE A 1 70 ? -15.272 0.931 5.467 1.00 93.06 70 ILE A CA 1
ATOM 544 C C . ILE A 1 70 ? -14.745 0.221 6.716 1.00 93.06 70 ILE A C 1
ATOM 546 O O . ILE A 1 70 ? -13.934 0.780 7.454 1.00 93.06 70 ILE A O 1
ATOM 550 N N . TYR A 1 71 ? -15.182 -1.016 6.934 1.00 92.62 71 TYR A N 1
ATOM 551 C CA . TYR A 1 71 ? -14.701 -1.897 7.994 1.00 92.62 71 TYR A CA 1
ATOM 552 C C . TYR A 1 71 ? -14.286 -3.257 7.426 1.00 92.62 71 TYR A C 1
ATOM 554 O O . TYR A 1 71 ? -14.776 -3.688 6.382 1.00 92.62 71 TYR A O 1
ATOM 562 N N . ASN A 1 72 ? -13.360 -3.924 8.118 1.00 93.38 72 ASN A N 1
ATOM 563 C CA . ASN A 1 72 ? -12.889 -5.256 7.750 1.00 93.38 72 ASN A CA 1
ATOM 564 C C . ASN A 1 72 ? -13.758 -6.331 8.424 1.00 93.38 72 ASN A C 1
ATOM 566 O O . ASN A 1 72 ? -14.081 -6.208 9.603 1.00 93.38 72 ASN A O 1
ATOM 570 N N . VAL A 1 73 ? -14.128 -7.382 7.695 1.00 93.50 73 VAL A N 1
ATOM 571 C CA . VAL A 1 73 ? -14.911 -8.527 8.203 1.00 93.50 73 VAL A CA 1
ATOM 572 C C . VAL A 1 73 ? -14.070 -9.806 8.247 1.00 93.50 73 VAL A C 1
ATOM 574 O O . VAL A 1 73 ? -14.498 -10.820 8.797 1.00 93.50 73 VAL A O 1
ATOM 577 N N . ALA A 1 74 ? -12.843 -9.770 7.720 1.00 89.31 74 ALA A N 1
ATOM 578 C CA . ALA A 1 74 ? -11.961 -10.924 7.729 1.00 89.31 74 ALA A CA 1
ATOM 579 C C . ALA A 1 74 ? -11.627 -11.358 9.171 1.00 89.31 74 ALA A C 1
ATOM 581 O O . ALA A 1 74 ? -11.188 -10.533 9.981 1.00 89.31 74 ALA A O 1
ATOM 582 N N . PRO A 1 75 ? -11.779 -12.654 9.499 1.00 87.25 75 PRO A N 1
ATOM 583 C CA . PRO A 1 75 ? -11.359 -13.172 10.789 1.00 87.25 75 PRO A CA 1
ATOM 584 C C . PRO A 1 75 ? -9.842 -13.033 10.924 1.00 87.25 75 PRO A C 1
ATOM 586 O O . PRO A 1 75 ? -9.068 -13.517 10.093 1.00 87.25 75 PRO A O 1
ATOM 589 N N . VAL A 1 76 ? -9.407 -12.368 11.991 1.00 88.06 76 VAL A N 1
ATOM 590 C CA . VAL A 1 76 ? -7.984 -12.222 12.289 1.00 88.06 76 VAL A CA 1
ATOM 591 C C . VAL A 1 76 ? -7.459 -13.561 12.808 1.00 88.06 76 VAL A C 1
ATOM 593 O O . VAL A 1 76 ? -7.888 -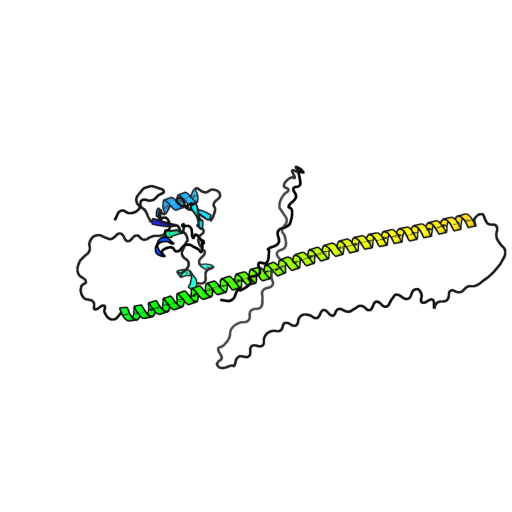14.045 13.855 1.00 88.06 76 VAL A O 1
ATOM 596 N N . LYS A 1 77 ? -6.520 -14.176 12.080 1.00 91.12 77 LYS A N 1
ATOM 597 C CA . LYS A 1 77 ? -5.854 -15.414 12.512 1.00 91.12 77 LYS A CA 1
ATOM 598 C C . LYS A 1 77 ? -4.980 -15.131 13.738 1.00 91.12 77 LYS A C 1
ATOM 600 O O . LYS A 1 77 ? -3.863 -14.634 13.611 1.00 91.12 77 LYS A O 1
ATOM 605 N N . LEU A 1 78 ? -5.473 -15.495 14.922 1.00 90.31 78 LEU A N 1
ATOM 606 C CA . LEU A 1 78 ? -4.772 -15.287 16.196 1.00 90.31 78 LEU A CA 1
ATOM 607 C C . LEU A 1 78 ? -3.435 -16.040 16.291 1.00 90.31 78 LEU A C 1
ATOM 609 O O . LEU A 1 78 ? -2.583 -15.655 17.084 1.00 90.31 78 LEU A O 1
ATOM 613 N N . SER A 1 79 ? -3.217 -17.076 15.475 1.00 92.88 79 SER A N 1
ATOM 614 C CA . SER A 1 79 ? -1.952 -17.823 15.425 1.00 92.88 79 SER A CA 1
ATOM 615 C C . SER A 1 79 ? -0.770 -16.997 14.916 1.00 92.88 79 SER A C 1
ATOM 617 O O . SER A 1 79 ? 0.357 -17.253 15.326 1.00 92.88 79 SER A O 1
ATOM 619 N N . ILE A 1 80 ? -1.020 -15.994 14.068 1.00 94.31 80 ILE A N 1
ATOM 620 C CA . ILE A 1 80 ? 0.017 -15.091 13.543 1.00 94.31 80 ILE A CA 1
ATOM 621 C C . ILE A 1 80 ? 0.358 -13.999 14.571 1.00 94.31 80 ILE A C 1
ATOM 623 O O . ILE A 1 80 ? 1.427 -13.396 14.519 1.00 94.31 80 ILE A O 1
ATOM 627 N N . ILE A 1 81 ? -0.538 -13.751 15.531 1.00 90.44 81 ILE A N 1
ATOM 628 C CA . ILE A 1 81 ? -0.352 -12.743 16.572 1.00 90.44 81 ILE A CA 1
ATOM 629 C C . ILE A 1 81 ? 0.377 -13.376 17.770 1.00 90.44 81 ILE A C 1
ATOM 631 O O . ILE A 1 81 ? -0.072 -14.416 18.276 1.00 90.44 81 ILE A O 1
ATOM 635 N N . PRO A 1 82 ? 1.462 -12.748 18.269 1.00 94.75 82 PRO A N 1
ATOM 636 C CA . PRO A 1 82 ? 2.146 -13.174 19.487 1.00 94.75 82 PRO A CA 1
ATOM 637 C C . PRO A 1 82 ? 1.175 -13.346 20.669 1.00 94.75 82 PRO A C 1
ATOM 639 O O . PRO A 1 82 ? 0.276 -12.517 20.832 1.00 94.75 82 PRO A O 1
ATOM 642 N N . PRO A 1 83 ? 1.320 -14.393 21.506 1.00 92.94 83 PRO A N 1
ATOM 643 C CA . PRO A 1 83 ? 0.344 -14.733 22.547 1.00 92.94 83 PRO A CA 1
ATOM 644 C C . PRO A 1 83 ? 0.088 -13.591 23.539 1.00 92.94 83 PRO A C 1
ATOM 646 O O . PRO A 1 83 ? -1.055 -13.369 23.923 1.00 92.94 83 PRO A O 1
ATOM 649 N N . ASN A 1 84 ? 1.114 -12.805 23.864 1.00 89.31 84 ASN A N 1
ATOM 650 C CA . ASN A 1 84 ? 1.030 -11.622 24.722 1.00 89.31 84 ASN A CA 1
ATOM 651 C C . ASN A 1 84 ? 0.226 -10.459 24.110 1.00 89.31 84 ASN A C 1
ATOM 653 O O . ASN A 1 84 ? -0.232 -9.586 24.839 1.00 89.31 84 ASN A O 1
ATOM 657 N N . LEU A 1 85 ? 0.044 -10.429 22.786 1.00 89.50 85 LEU A N 1
ATOM 658 C CA . LEU A 1 85 ? -0.716 -9.382 22.096 1.00 89.50 85 LEU A CA 1
ATOM 659 C C . LEU A 1 85 ? -2.164 -9.782 21.797 1.00 89.50 85 LEU A C 1
ATOM 661 O O . LEU A 1 85 ? -2.995 -8.906 21.565 1.00 89.50 85 LEU A O 1
ATOM 665 N N . ARG A 1 86 ? -2.494 -11.080 21.821 1.00 91.31 86 ARG A N 1
ATOM 666 C CA . ARG A 1 86 ? -3.841 -11.588 21.496 1.00 91.31 86 ARG A CA 1
ATOM 667 C C . ARG A 1 86 ? -4.968 -10.948 22.321 1.00 91.31 86 ARG A C 1
ATOM 669 O O . ARG A 1 86 ? -5.978 -10.622 21.702 1.00 91.31 86 ARG A O 1
ATOM 676 N N . PRO A 1 87 ? -4.825 -10.693 23.639 1.00 89.12 87 PRO A N 1
ATOM 677 C CA . PRO A 1 87 ? -5.882 -10.047 24.428 1.00 89.12 87 PRO A CA 1
ATOM 678 C C . PRO A 1 87 ? -6.202 -8.618 23.974 1.00 89.12 87 PRO A C 1
ATOM 680 O O . PRO A 1 87 ? -7.314 -8.135 24.163 1.00 89.12 87 PRO A O 1
ATOM 683 N N . PHE A 1 88 ? -5.238 -7.940 23.347 1.00 85.50 88 PHE A N 1
ATOM 684 C CA . PHE A 1 88 ? -5.382 -6.559 22.887 1.00 85.50 88 PHE A CA 1
ATOM 685 C C . PHE A 1 88 ? -5.907 -6.457 21.450 1.00 85.50 88 PHE A C 1
ATOM 687 O O . PHE A 1 88 ? -6.224 -5.362 20.982 1.00 85.50 88 PHE A O 1
ATOM 694 N N . VAL A 1 89 ? -6.022 -7.579 20.732 1.00 86.81 89 VAL A N 1
ATOM 695 C CA . VAL A 1 89 ? -6.583 -7.606 19.380 1.00 86.81 89 VAL A CA 1
ATOM 696 C C . VAL A 1 89 ? -8.092 -7.732 19.474 1.00 86.81 89 VAL A C 1
ATOM 698 O O . VAL A 1 89 ? -8.642 -8.807 19.698 1.00 86.81 89 VAL A O 1
ATOM 701 N N . THR A 1 90 ? -8.782 -6.613 19.276 1.00 83.31 90 THR A N 1
ATOM 702 C CA . THR A 1 90 ? -10.242 -6.614 19.246 1.00 83.31 90 THR A CA 1
ATOM 703 C C . THR A 1 90 ? -10.746 -6.947 17.840 1.00 83.31 90 THR A C 1
ATOM 705 O O . THR A 1 90 ? -10.304 -6.303 16.883 1.00 83.31 90 THR A O 1
ATOM 708 N N . PRO A 1 91 ? -11.688 -7.897 17.679 1.00 87.94 91 PRO A N 1
ATOM 709 C CA . PRO A 1 91 ? -12.297 -8.156 16.382 1.00 87.94 91 PRO A CA 1
ATOM 710 C C . PRO A 1 91 ? -12.990 -6.896 15.860 1.00 87.94 91 PRO A C 1
ATOM 712 O O . PRO A 1 91 ? -13.468 -6.058 16.632 1.00 87.94 91 PRO A O 1
ATOM 715 N N . SER A 1 92 ? -13.045 -6.764 14.536 1.00 87.12 92 SER A N 1
ATOM 716 C CA . SER A 1 92 ? -13.706 -5.628 13.900 1.00 87.12 92 SER A CA 1
ATOM 717 C C . SER A 1 92 ? -15.196 -5.599 14.245 1.00 87.12 92 SER A C 1
ATOM 719 O O . SER A 1 92 ? -15.683 -4.574 14.701 1.00 87.12 92 SER A O 1
ATOM 721 N N . VAL A 1 93 ? -15.901 -6.728 14.133 1.00 92.00 93 VAL A N 1
ATOM 722 C CA . VAL A 1 93 ? -17.296 -6.855 14.586 1.00 92.00 93 VAL A CA 1
ATOM 723 C C . VAL A 1 93 ? -17.309 -7.293 16.051 1.00 92.00 93 VAL A C 1
ATOM 725 O O . VAL A 1 93 ? -16.906 -8.414 16.367 1.00 92.00 93 VAL A O 1
ATOM 728 N N . ARG A 1 94 ? -17.753 -6.415 16.957 1.00 91.94 94 ARG A N 1
ATOM 729 C CA . ARG A 1 94 ? -17.735 -6.663 18.409 1.00 91.94 94 ARG A CA 1
ATOM 730 C C . ARG A 1 94 ? -19.133 -6.985 18.911 1.00 91.94 94 ARG A C 1
ATOM 732 O O . ARG A 1 94 ? -20.052 -6.198 18.702 1.00 91.94 94 ARG A O 1
ATOM 739 N N . LYS A 1 95 ? -19.295 -8.109 19.609 1.00 92.94 95 LYS A N 1
ATOM 740 C CA . LYS A 1 95 ? -20.547 -8.422 20.311 1.00 92.94 95 LYS A CA 1
ATOM 741 C C . LYS A 1 95 ? -20.680 -7.491 21.511 1.00 92.94 95 LYS A C 1
ATOM 743 O O . LYS A 1 95 ? -19.732 -7.356 22.280 1.00 92.94 95 LYS A O 1
ATOM 748 N N . LEU A 1 96 ? -21.826 -6.837 21.632 1.00 91.00 96 LEU A N 1
ATOM 749 C CA . LEU A 1 96 ? -22.171 -6.046 22.800 1.00 91.00 96 LEU A CA 1
ATOM 750 C C . LEU A 1 96 ? -23.004 -6.917 23.736 1.00 91.00 96 LEU A C 1
ATOM 752 O O . LEU A 1 96 ? -23.985 -7.531 23.319 1.00 91.00 96 LEU A O 1
ATOM 756 N N . PHE A 1 97 ? -22.607 -6.955 25.000 1.00 89.31 97 PHE A N 1
ATOM 757 C CA . PHE A 1 97 ? -23.441 -7.465 26.074 1.00 89.31 97 PHE A CA 1
ATOM 758 C C . PHE A 1 97 ? -24.090 -6.237 26.693 1.00 89.31 97 PHE A C 1
ATOM 760 O O . PHE A 1 97 ? -23.421 -5.418 27.314 1.00 89.31 97 PHE A O 1
ATOM 767 N N . LEU A 1 98 ? -25.363 -6.029 26.370 1.00 85.00 98 LEU A N 1
ATOM 768 C CA . LEU A 1 98 ? -26.160 -5.034 27.065 1.00 85.00 98 LEU A CA 1
ATOM 769 C C . LEU A 1 98 ? -26.645 -5.731 28.324 1.00 85.00 98 LEU A C 1
ATOM 771 O O . LEU A 1 98 ? -27.454 -6.657 28.213 1.00 85.00 98 LEU A O 1
ATOM 775 N N . ASP A 1 99 ? -26.119 -5.325 29.476 1.00 80.00 99 ASP A N 1
ATOM 776 C CA . ASP A 1 99 ? -26.638 -5.768 30.761 1.00 80.00 99 ASP A CA 1
ATOM 777 C C . ASP A 1 99 ? -28.102 -5.344 30.796 1.00 80.00 99 ASP A C 1
ATOM 779 O O . ASP A 1 99 ? -28.448 -4.164 30.907 1.00 80.00 99 ASP A O 1
ATOM 783 N N . LYS A 1 100 ? -28.989 -6.317 30.577 1.00 70.88 100 LYS A N 1
ATOM 784 C CA . LYS A 1 100 ? -30.395 -6.133 30.891 1.00 70.88 100 LYS A CA 1
ATOM 785 C C . LYS A 1 100 ? -30.380 -5.933 32.390 1.00 70.88 100 LYS A C 1
ATOM 787 O O . LYS A 1 100 ? -30.132 -6.903 33.094 1.00 70.88 100 LYS A O 1
ATOM 792 N N . ALA A 1 101 ? -30.563 -4.694 32.845 1.00 60.78 101 ALA A N 1
ATOM 793 C CA . ALA A 1 101 ? -30.830 -4.422 34.244 1.00 60.78 101 ALA A CA 1
ATOM 794 C C . ALA A 1 101 ? -31.997 -5.335 34.621 1.00 60.78 101 ALA A C 1
ATOM 796 O O . ALA A 1 101 ? -33.122 -5.096 34.186 1.00 60.78 101 ALA A O 1
ATOM 797 N N . THR A 1 102 ? -31.691 -6.453 35.275 1.00 55.22 102 THR A N 1
ATOM 798 C CA . THR A 1 102 ? -32.664 -7.375 35.837 1.00 55.22 102 THR A CA 1
ATOM 799 C C . THR A 1 102 ? -33.373 -6.556 36.898 1.00 55.22 102 THR A C 1
ATOM 801 O O . THR A 1 102 ? -32.741 -6.182 37.886 1.00 55.22 102 THR A O 1
ATOM 804 N N . PRO A 1 103 ? -34.629 -6.146 36.664 1.00 57.16 103 PRO A N 1
ATOM 805 C CA . PRO A 1 103 ? -35.336 -5.359 37.646 1.00 57.16 103 PRO A CA 1
ATOM 806 C C . PRO A 1 103 ? -35.742 -6.320 38.763 1.00 57.16 103 PRO A C 1
ATOM 808 O O . PRO A 1 103 ? -36.662 -7.112 38.580 1.00 57.16 103 PRO A O 1
ATOM 811 N N . GLY A 1 104 ? -35.030 -6.249 39.886 1.00 57.56 104 GLY A N 1
ATOM 812 C CA . GLY A 1 104 ? -35.435 -6.852 41.152 1.00 57.56 104 GLY A CA 1
ATOM 813 C C . GLY A 1 104 ? -34.739 -8.162 41.496 1.00 57.56 104 GLY A C 1
ATOM 814 O O . GLY A 1 104 ? -35.280 -9.216 41.204 1.00 57.56 104 GLY A O 1
ATOM 815 N N . GLU A 1 105 ? -33.604 -8.060 42.187 1.00 55.78 105 GLU A N 1
ATOM 816 C CA . GLU A 1 105 ? -33.281 -8.868 43.376 1.00 55.78 105 GLU A CA 1
ATOM 817 C C . GLU A 1 105 ? -32.467 -7.964 44.325 1.00 55.78 105 GLU A C 1
ATOM 819 O O . GLU A 1 105 ? -31.275 -8.151 44.544 1.00 55.78 105 GLU A O 1
ATOM 824 N N . ASP A 1 106 ? -33.119 -6.909 44.827 1.00 54.56 106 ASP A N 1
ATOM 825 C CA . ASP A 1 106 ? -32.670 -6.182 46.015 1.00 54.56 106 ASP A CA 1
ATOM 826 C C . ASP A 1 106 ? -33.067 -7.023 47.238 1.00 54.56 106 ASP A C 1
ATOM 828 O O . ASP A 1 106 ? -34.226 -6.994 47.653 1.00 54.56 106 ASP A O 1
ATOM 832 N N . ALA A 1 107 ? -32.140 -7.811 47.785 1.00 54.44 107 ALA A N 1
ATOM 833 C CA . ALA A 1 107 ? -32.236 -8.327 49.151 1.00 54.44 107 ALA A CA 1
ATOM 834 C C . ALA A 1 107 ? -30.847 -8.725 49.684 1.00 54.44 107 ALA A C 1
ATOM 836 O O . ALA A 1 107 ? -30.270 -9.735 49.287 1.00 54.44 107 ALA A O 1
ATOM 837 N N . ASP A 1 108 ? -30.357 -7.906 50.614 1.00 51.44 108 ASP A N 1
ATOM 838 C CA . ASP A 1 108 ? -29.539 -8.290 51.767 1.00 51.44 108 ASP A CA 1
ATOM 839 C C . ASP A 1 108 ? -28.155 -8.917 51.529 1.00 51.44 108 ASP A C 1
ATOM 841 O O . ASP A 1 108 ? -27.906 -10.074 51.862 1.00 51.44 108 ASP A O 1
ATOM 845 N N . VAL A 1 109 ? -27.184 -8.103 51.103 1.00 59.34 109 VAL A N 1
ATOM 846 C CA . VAL A 1 109 ? -25.772 -8.324 51.480 1.00 59.34 109 VAL A CA 1
ATOM 847 C C . VAL A 1 109 ? -25.164 -6.998 51.936 1.00 59.34 109 VAL A C 1
ATOM 849 O O . VAL A 1 109 ? -24.312 -6.400 51.286 1.00 59.34 109 VAL A O 1
ATOM 852 N N . GLU A 1 110 ? -25.659 -6.511 53.069 1.00 57.06 110 GLU A N 1
ATOM 853 C CA . GLU A 1 110 ? -25.071 -5.404 53.818 1.00 57.06 110 GLU A CA 1
ATOM 854 C C . GLU A 1 110 ? -24.046 -5.984 54.812 1.00 57.06 110 GLU A C 1
ATOM 856 O O . GLU A 1 110 ? -24.348 -6.938 55.531 1.00 57.06 110 GLU A O 1
ATOM 861 N N . ASN A 1 111 ? -22.848 -5.386 54.859 1.00 50.97 111 ASN A N 1
ATOM 862 C CA . ASN A 1 111 ? -21.702 -5.671 55.745 1.00 50.97 111 ASN A CA 1
ATOM 863 C C . ASN A 1 111 ? -20.588 -6.590 55.198 1.00 50.97 111 ASN A C 1
ATOM 865 O O . ASN A 1 111 ? -20.314 -7.662 55.740 1.00 50.97 111 ASN A O 1
ATOM 869 N N . GLN A 1 112 ? -19.816 -6.096 54.223 1.00 49.97 112 GLN A N 1
ATOM 870 C CA . GLN A 1 112 ? -18.375 -6.385 54.175 1.00 49.97 112 GLN A CA 1
ATOM 871 C C . GLN A 1 112 ? -17.559 -5.084 54.289 1.00 49.97 112 GLN A C 1
ATOM 873 O O . GLN A 1 112 ? -17.925 -4.080 53.683 1.00 49.97 112 GLN A O 1
ATOM 878 N N . PRO A 1 113 ? -16.466 -5.059 55.076 1.00 53.44 113 PRO A N 1
ATOM 879 C CA . PRO A 1 113 ? -15.660 -3.861 55.289 1.00 53.44 113 PRO A CA 1
ATOM 880 C C . PRO A 1 113 ? -14.757 -3.583 54.072 1.00 53.44 113 PRO A C 1
ATOM 882 O O . PRO A 1 113 ? -13.695 -4.180 53.917 1.00 53.44 113 PRO A O 1
ATOM 885 N N . GLU A 1 114 ? -15.175 -2.653 53.211 1.00 57.53 114 GLU A N 1
ATOM 886 C CA . GLU A 1 114 ? -14.537 -2.320 51.921 1.00 57.53 114 GLU A CA 1
ATOM 887 C C . GLU A 1 114 ? -13.290 -1.405 52.000 1.00 57.53 114 GLU A C 1
ATOM 889 O O . GLU A 1 114 ? -12.798 -0.906 50.988 1.00 57.53 114 GLU A O 1
ATOM 894 N N . THR A 1 115 ? -12.727 -1.139 53.177 1.00 56.91 115 THR A N 1
ATOM 895 C CA . THR A 1 115 ? -11.797 -0.005 53.345 1.00 56.91 115 THR A CA 1
ATOM 896 C C . THR A 1 115 ? -10.319 -0.271 53.037 1.00 56.91 115 THR A C 1
ATOM 898 O O . THR A 1 115 ? -9.538 0.679 53.029 1.00 56.91 115 THR A O 1
ATOM 901 N N . SER A 1 116 ? -9.898 -1.504 52.730 1.00 58.09 116 SER A N 1
ATOM 902 C CA . SER A 1 116 ? -8.474 -1.827 52.491 1.00 58.09 116 SER A CA 1
ATOM 903 C C . SER A 1 116 ? -8.093 -2.167 51.041 1.00 58.09 116 SER A C 1
ATOM 905 O O . SER A 1 116 ? -6.907 -2.107 50.716 1.00 58.09 116 SER A O 1
ATOM 907 N N . SER A 1 117 ? -9.048 -2.446 50.141 1.00 61.56 117 SER A N 1
ATOM 908 C CA . SER A 1 117 ? -8.736 -2.818 48.740 1.00 61.56 117 SER A CA 1
ATOM 909 C C . SER A 1 117 ? -8.440 -1.612 47.830 1.00 61.56 117 SER A C 1
ATOM 911 O O . SER A 1 117 ? -7.628 -1.694 46.908 1.00 61.56 117 SER A O 1
ATOM 913 N N . SER A 1 118 ? -9.026 -0.447 48.127 1.00 66.44 118 SER A N 1
ATOM 914 C CA . SER A 1 118 ? -9.005 0.723 47.229 1.00 66.44 118 SER A CA 1
ATOM 915 C C . SER A 1 118 ? -7.608 1.343 47.024 1.00 66.44 118 SER A C 1
ATOM 917 O O . SER A 1 118 ? -7.276 1.816 45.932 1.00 66.44 118 SER A O 1
ATOM 919 N N . LEU A 1 119 ? -6.728 1.291 48.034 1.00 77.44 119 LEU A N 1
ATOM 920 C CA . LEU A 1 119 ? -5.371 1.841 47.910 1.00 77.44 119 LEU A CA 1
ATOM 921 C C . LEU A 1 119 ? -4.480 0.988 46.997 1.00 77.44 119 LEU A C 1
ATOM 923 O O . LEU A 1 119 ? -3.739 1.546 46.181 1.00 77.44 119 LEU A O 1
ATOM 927 N N . ALA A 1 120 ? -4.581 -0.341 47.084 1.00 78.38 120 ALA A N 1
ATOM 928 C CA . ALA A 1 120 ? -3.838 -1.254 46.215 1.00 78.38 120 ALA A CA 1
ATOM 929 C C . ALA A 1 120 ? -4.277 -1.104 44.749 1.00 78.38 120 ALA A C 1
ATOM 931 O O . ALA A 1 120 ? -3.435 -1.026 43.851 1.00 78.38 120 ALA A O 1
ATOM 932 N N . GLU A 1 121 ? -5.582 -0.950 44.516 1.00 83.12 121 GLU A N 1
ATOM 933 C CA . GLU A 1 121 ? -6.144 -0.690 43.188 1.00 83.12 121 GLU A CA 1
ATOM 934 C C . GLU A 1 121 ? -5.663 0.646 42.607 1.00 83.12 121 GLU A C 1
ATOM 936 O O . GLU A 1 121 ? -5.312 0.721 41.427 1.00 83.12 121 GLU A O 1
ATOM 941 N N . SER A 1 122 ? -5.568 1.699 43.425 1.00 86.31 122 SER A N 1
ATOM 942 C CA . SER A 1 122 ? -5.097 3.012 42.965 1.00 86.31 122 SER A CA 1
ATOM 943 C C . SER A 1 122 ? -3.638 2.989 42.478 1.00 86.31 122 SER A C 1
ATOM 945 O O . SER A 1 122 ? -3.316 3.585 41.442 1.00 86.31 122 SER A O 1
ATOM 947 N N . SER A 1 123 ? -2.767 2.255 43.180 1.00 89.31 123 SER A N 1
ATOM 948 C CA . SER A 1 123 ? -1.352 2.089 42.826 1.00 89.31 123 SER A CA 1
ATOM 949 C C . SER A 1 123 ? -1.197 1.288 41.533 1.00 89.31 123 SER A C 1
ATOM 951 O O . SER A 1 123 ? -0.492 1.704 40.607 1.00 89.31 123 SER A O 1
ATOM 953 N N . GLU A 1 124 ? -1.938 0.187 41.415 1.00 88.75 124 GLU A N 1
ATOM 954 C CA . GLU A 1 124 ? -1.906 -0.672 40.235 1.00 88.75 124 GLU A CA 1
ATOM 955 C C . GLU A 1 124 ? -2.457 0.041 38.990 1.00 88.75 124 GLU A C 1
ATOM 957 O O . GLU A 1 124 ? -1.854 -0.017 37.916 1.00 88.75 124 GLU A O 1
ATOM 962 N N . LEU A 1 125 ? -3.540 0.814 39.120 1.00 85.12 125 LEU A N 1
ATOM 963 C CA . LEU A 1 125 ? -4.059 1.644 38.028 1.00 85.12 125 LEU A CA 1
ATOM 964 C C . LEU A 1 125 ? -3.043 2.694 37.562 1.00 85.12 125 LEU A C 1
ATOM 966 O O . LEU A 1 125 ? -2.932 2.955 36.360 1.00 85.12 125 LEU A O 1
ATOM 970 N N . SER A 1 126 ? -2.294 3.298 38.487 1.00 92.12 126 SER A N 1
ATOM 971 C CA . SER A 1 126 ? -1.219 4.236 38.151 1.00 92.12 126 SER A CA 1
ATOM 972 C C . SER A 1 126 ? -0.103 3.542 37.361 1.00 92.12 126 SER A C 1
ATOM 974 O O . SER A 1 126 ? 0.295 4.021 36.292 1.00 92.12 126 SER A O 1
ATOM 976 N N . ARG A 1 127 ? 0.323 2.354 37.812 1.00 96.00 127 ARG A N 1
ATOM 977 C CA . ARG A 1 127 ? 1.317 1.511 37.132 1.00 96.00 127 ARG A CA 1
ATOM 978 C C . ARG A 1 127 ? 0.876 1.144 35.714 1.00 96.00 127 ARG A C 1
ATOM 980 O O . ARG A 1 127 ? 1.625 1.363 34.762 1.00 96.00 127 ARG A O 1
ATOM 987 N N . LEU A 1 128 ? -0.358 0.669 35.551 1.00 91.00 128 LEU A N 1
ATOM 988 C CA . LEU A 1 128 ? -0.918 0.291 34.251 1.00 91.00 128 LEU A CA 1
ATOM 989 C C . LEU A 1 128 ? -1.031 1.483 33.292 1.00 91.00 128 LEU A C 1
ATOM 991 O O . LEU A 1 128 ? -0.799 1.332 32.092 1.00 91.00 128 LEU A O 1
ATOM 995 N N . ARG A 1 129 ? -1.347 2.686 33.787 1.00 92.62 129 ARG A N 1
ATOM 996 C CA . ARG A 1 129 ? -1.360 3.910 32.964 1.00 92.62 129 ARG A CA 1
ATOM 997 C C . ARG A 1 129 ? 0.038 4.287 32.485 1.00 92.62 129 ARG A C 1
ATOM 999 O O . ARG A 1 129 ? 0.194 4.615 31.307 1.00 92.62 129 ARG A O 1
ATOM 1006 N N . ALA A 1 130 ? 1.038 4.212 33.363 1.00 94.81 130 ALA A N 1
ATOM 1007 C CA . ALA A 1 130 ? 2.432 4.459 33.003 1.00 94.81 130 ALA A CA 1
ATOM 1008 C C . ALA A 1 130 ? 2.924 3.449 31.953 1.00 94.81 130 ALA A C 1
ATOM 1010 O O . ALA A 1 130 ? 3.523 3.836 30.947 1.00 94.81 130 ALA A O 1
ATOM 1011 N N . GLU A 1 131 ? 2.587 2.169 32.121 1.00 93.81 131 GLU A N 1
ATOM 1012 C CA . GLU A 1 131 ? 2.916 1.116 31.160 1.00 93.81 131 GLU A CA 1
ATOM 1013 C C . GLU A 1 131 ? 2.198 1.321 29.815 1.00 93.81 131 GLU A C 1
ATOM 1015 O O . GLU A 1 131 ? 2.829 1.256 28.759 1.00 93.81 131 GLU A O 1
ATOM 1020 N N . ASN A 1 132 ? 0.903 1.662 29.816 1.00 89.69 132 ASN A N 1
ATOM 1021 C CA . ASN A 1 132 ? 0.158 1.949 28.586 1.00 89.69 132 ASN A CA 1
ATOM 1022 C C . ASN A 1 132 ? 0.758 3.141 27.825 1.00 89.69 132 ASN A C 1
ATOM 1024 O O . ASN A 1 132 ? 0.864 3.105 26.597 1.00 89.69 132 ASN A O 1
ATOM 1028 N N . LEU A 1 133 ? 1.185 4.183 28.543 1.00 92.81 133 LEU A N 1
ATOM 1029 C CA . LEU A 1 133 ? 1.872 5.332 27.959 1.00 92.81 133 LEU A CA 1
ATOM 1030 C C . LEU A 1 133 ? 3.219 4.924 27.344 1.00 92.81 133 LEU A C 1
ATOM 1032 O O . LEU A 1 133 ? 3.496 5.273 26.194 1.00 92.81 133 LEU A O 1
ATOM 1036 N N . ALA A 1 134 ? 4.023 4.134 28.059 1.00 94.12 134 ALA A N 1
ATOM 1037 C CA . ALA A 1 134 ? 5.290 3.610 27.554 1.00 94.12 134 ALA A CA 1
ATOM 1038 C C . ALA A 1 134 ? 5.095 2.739 26.299 1.00 94.12 134 ALA A C 1
ATOM 1040 O O . ALA A 1 134 ? 5.813 2.900 25.310 1.00 94.12 134 ALA A O 1
ATOM 1041 N N . LEU A 1 135 ? 4.079 1.871 26.283 1.00 92.31 135 LEU A N 1
ATOM 1042 C CA . LEU A 1 135 ? 3.723 1.050 25.123 1.00 92.31 135 LEU A CA 1
ATOM 1043 C C . LEU A 1 135 ? 3.306 1.901 23.920 1.00 92.31 135 LEU A C 1
ATOM 1045 O O . LEU A 1 135 ? 3.753 1.640 22.803 1.00 92.31 135 LEU A O 1
ATOM 1049 N N . ARG A 1 136 ? 2.504 2.954 24.121 1.00 89.25 136 ARG A N 1
ATOM 1050 C CA . ARG A 1 136 ? 2.136 3.893 23.045 1.00 89.25 136 ARG A CA 1
ATOM 1051 C C . ARG A 1 136 ? 3.360 4.600 22.465 1.00 89.25 136 ARG A C 1
ATOM 1053 O O . ARG A 1 136 ? 3.474 4.688 21.241 1.00 89.25 136 ARG A O 1
ATOM 1060 N N . ASN A 1 137 ? 4.286 5.036 23.319 1.00 91.62 137 ASN A N 1
ATOM 1061 C CA . ASN A 1 137 ? 5.543 5.660 22.899 1.00 91.62 137 ASN A CA 1
ATOM 1062 C C . ASN A 1 137 ? 6.415 4.685 22.097 1.00 91.62 137 ASN A C 1
ATOM 1064 O O . ASN A 1 137 ? 6.896 5.033 21.018 1.00 91.62 137 ASN A O 1
ATOM 1068 N N . ASN A 1 138 ? 6.547 3.441 22.563 1.00 92.69 138 ASN A N 1
ATOM 1069 C CA . ASN A 1 138 ? 7.268 2.391 21.846 1.00 92.69 138 ASN A CA 1
ATOM 1070 C C . ASN A 1 138 ? 6.632 2.096 20.482 1.00 92.69 138 ASN A C 1
ATOM 1072 O O . ASN A 1 138 ? 7.334 2.061 19.474 1.00 92.69 138 ASN A O 1
ATOM 1076 N N . CYS A 1 139 ? 5.308 1.950 20.405 1.00 88.31 139 CYS A N 1
ATOM 1077 C CA . CYS A 1 139 ? 4.597 1.753 19.139 1.00 88.31 139 CYS A CA 1
ATOM 1078 C C . CYS A 1 139 ? 4.827 2.910 18.156 1.00 88.31 139 CYS A C 1
ATOM 1080 O O . CYS A 1 139 ? 5.051 2.675 16.967 1.00 88.31 139 CYS A O 1
ATOM 1082 N N . ALA A 1 140 ? 4.803 4.157 18.634 1.00 88.31 140 ALA A N 1
ATOM 1083 C CA . ALA A 1 140 ? 5.099 5.323 17.805 1.00 88.31 140 ALA A CA 1
ATOM 1084 C C . ALA A 1 140 ? 6.549 5.308 17.291 1.00 88.31 140 ALA A C 1
ATOM 1086 O O . ALA A 1 140 ? 6.785 5.580 16.112 1.00 88.31 140 ALA A O 1
ATOM 1087 N N . LEU A 1 141 ? 7.511 4.937 18.140 1.00 95.12 141 LEU A N 1
ATOM 1088 C CA . LEU A 1 141 ? 8.920 4.804 17.768 1.00 95.12 141 LEU A CA 1
ATOM 1089 C C . LEU A 1 141 ? 9.133 3.716 16.706 1.00 95.12 141 LEU A C 1
ATOM 1091 O O . LEU A 1 141 ? 9.804 3.958 15.702 1.00 95.12 141 LEU A O 1
ATOM 1095 N N . TRP A 1 142 ? 8.537 2.535 16.894 1.00 92.38 142 TRP A N 1
ATOM 1096 C CA . TRP A 1 142 ? 8.628 1.432 15.935 1.00 92.38 142 TRP A CA 1
ATOM 1097 C C . TRP A 1 142 ? 8.013 1.787 14.586 1.00 92.38 142 TRP A C 1
ATOM 1099 O O . TRP A 1 142 ? 8.596 1.457 13.555 1.00 92.38 142 TRP A O 1
ATOM 1109 N N . ARG A 1 143 ? 6.892 2.518 14.578 1.00 95.94 143 ARG A N 1
ATOM 1110 C CA . ARG A 1 143 ? 6.281 3.020 13.342 1.00 95.94 143 ARG A CA 1
ATOM 1111 C C . ARG A 1 143 ? 7.232 3.946 12.581 1.00 95.94 143 ARG A C 1
ATOM 1113 O O . ARG A 1 143 ? 7.500 3.690 11.414 1.00 95.94 143 ARG A O 1
ATOM 1120 N N . ARG A 1 144 ? 7.820 4.942 13.255 1.00 97.38 144 ARG A N 1
ATOM 1121 C CA . ARG A 1 144 ? 8.803 5.859 12.641 1.00 97.38 144 ARG A CA 1
ATOM 1122 C C . ARG A 1 144 ? 10.029 5.122 12.103 1.00 97.38 144 ARG A C 1
ATOM 1124 O O . ARG A 1 144 ? 10.519 5.438 11.024 1.00 97.38 144 ARG A O 1
ATOM 1131 N N . ARG A 1 145 ? 10.524 4.121 12.838 1.00 96.31 145 ARG A N 1
ATOM 1132 C CA . ARG A 1 145 ? 11.646 3.283 12.389 1.00 96.31 145 ARG A CA 1
ATOM 1133 C C . ARG A 1 145 ? 11.278 2.498 11.129 1.00 96.31 145 ARG A C 1
ATOM 1135 O O . ARG A 1 145 ? 12.063 2.476 10.186 1.00 96.31 145 ARG A O 1
ATOM 1142 N N . ALA A 1 146 ? 10.096 1.887 11.092 1.00 93.19 146 ALA A N 1
ATOM 1143 C CA . ALA A 1 146 ? 9.614 1.167 9.917 1.00 93.19 146 ALA A CA 1
ATOM 1144 C C . ALA A 1 146 ? 9.448 2.095 8.699 1.00 93.19 146 ALA A C 1
ATOM 1146 O O . ALA A 1 146 ? 9.871 1.732 7.606 1.00 93.19 146 ALA A O 1
ATOM 1147 N N . GLU A 1 147 ? 8.912 3.303 8.891 1.00 93.75 147 GLU A N 1
ATOM 1148 C CA . GLU A 1 147 ? 8.792 4.328 7.842 1.00 93.75 147 GLU A CA 1
ATOM 1149 C C . GLU A 1 147 ? 10.165 4.748 7.293 1.00 93.75 147 GLU A C 1
ATOM 1151 O O . GLU A 1 147 ? 10.373 4.754 6.081 1.00 93.75 147 GLU A O 1
ATOM 1156 N N . MET A 1 148 ? 11.135 5.025 8.171 1.00 97.81 148 MET A N 1
ATOM 1157 C CA . MET A 1 148 ? 12.503 5.374 7.775 1.00 97.81 148 MET A CA 1
ATOM 1158 C C . MET A 1 148 ? 13.171 4.251 6.969 1.00 97.81 148 MET A C 1
ATOM 1160 O O . MET A 1 148 ? 13.751 4.516 5.917 1.00 97.81 148 MET A O 1
ATOM 1164 N N . HIS A 1 149 ? 13.060 2.997 7.422 1.00 97.12 149 HIS A N 1
ATOM 1165 C CA . HIS A 1 149 ? 13.587 1.849 6.678 1.00 97.12 149 HIS A CA 1
ATOM 1166 C C . HIS A 1 149 ? 12.876 1.650 5.337 1.00 97.12 149 HIS A C 1
ATOM 1168 O O . HIS A 1 149 ? 13.535 1.361 4.340 1.00 97.12 149 HIS A O 1
ATOM 1174 N N . GLY A 1 150 ? 11.554 1.835 5.289 1.00 96.38 150 GLY A N 1
ATOM 1175 C CA . GLY A 1 150 ? 10.781 1.787 4.050 1.00 96.38 150 GLY A CA 1
ATOM 1176 C C . GLY A 1 150 ? 11.278 2.810 3.026 1.00 96.38 150 GLY A C 1
ATOM 1177 O O . GLY A 1 150 ? 11.542 2.450 1.880 1.00 96.38 150 GLY A O 1
ATOM 1178 N N . ASN A 1 151 ? 11.498 4.053 3.459 1.00 96.25 151 ASN A N 1
ATOM 1179 C CA . ASN A 1 151 ? 12.002 5.131 2.605 1.00 96.25 151 ASN A CA 1
ATOM 1180 C C . ASN A 1 151 ? 13.440 4.881 2.126 1.00 96.25 151 ASN A C 1
ATOM 1182 O O . ASN A 1 151 ? 13.732 5.075 0.946 1.00 96.25 151 ASN A O 1
ATOM 1186 N N . ALA A 1 152 ? 14.327 4.409 3.007 1.00 97.31 152 ALA A N 1
ATOM 1187 C CA . ALA A 1 152 ? 15.700 4.064 2.639 1.00 97.31 152 ALA A CA 1
ATOM 1188 C C . ALA A 1 152 ? 15.742 2.930 1.597 1.00 97.31 152 ALA A C 1
ATOM 1190 O O . ALA A 1 152 ? 16.431 3.040 0.582 1.00 97.31 152 ALA A O 1
ATOM 1191 N N . ASN A 1 153 ? 14.948 1.874 1.800 1.00 97.62 153 ASN A N 1
ATOM 1192 C CA . ASN A 1 153 ? 14.855 0.757 0.860 1.00 97.62 153 ASN A CA 1
ATOM 1193 C C . ASN A 1 153 ? 14.284 1.193 -0.493 1.00 97.62 153 ASN A C 1
ATOM 1195 O O . ASN A 1 153 ? 14.798 0.786 -1.534 1.00 97.62 153 ASN A O 1
ATOM 1199 N N . LEU A 1 154 ? 13.254 2.044 -0.497 1.00 97.62 154 LEU A N 1
ATOM 1200 C CA . LEU A 1 154 ? 12.700 2.594 -1.732 1.00 97.62 154 LEU A CA 1
ATOM 1201 C C . LEU A 1 154 ? 13.744 3.422 -2.499 1.00 97.62 154 LEU A C 1
ATOM 1203 O O . LEU A 1 154 ? 13.857 3.286 -3.717 1.00 97.62 154 LEU A O 1
ATOM 1207 N N . GLY A 1 155 ? 14.546 4.225 -1.792 1.00 97.62 155 GLY A N 1
ATOM 1208 C CA . GLY A 1 155 ? 15.662 4.974 -2.375 1.00 97.62 155 GLY A CA 1
ATOM 1209 C C . GLY A 1 155 ? 16.697 4.068 -3.048 1.00 97.62 155 GLY A C 1
ATOM 1210 O O . GLY A 1 155 ? 17.061 4.307 -4.198 1.00 97.62 155 GLY A O 1
ATOM 1211 N N . LEU A 1 156 ? 17.106 2.985 -2.380 1.00 97.44 156 LEU A N 1
ATOM 1212 C CA . LEU A 1 156 ? 18.043 2.001 -2.938 1.00 97.44 156 LEU A CA 1
ATOM 1213 C C . LEU A 1 156 ? 17.488 1.298 -4.184 1.00 97.44 156 LEU A C 1
ATOM 1215 O O . LEU A 1 156 ? 18.212 1.116 -5.161 1.00 97.44 156 LEU A O 1
ATOM 1219 N N . LEU A 1 157 ? 16.203 0.934 -4.182 1.00 97.81 157 LEU A N 1
ATOM 1220 C CA . LEU A 1 157 ? 15.556 0.312 -5.341 1.00 97.81 157 LEU A CA 1
ATOM 1221 C C . LEU A 1 157 ? 15.482 1.267 -6.539 1.00 97.81 157 LEU A C 1
ATOM 1223 O O . LEU A 1 157 ? 15.734 0.852 -7.672 1.00 97.81 157 LEU A O 1
ATOM 1227 N N . ASN A 1 158 ? 15.172 2.541 -6.298 1.00 98.06 158 ASN A N 1
ATOM 1228 C CA . ASN A 1 158 ? 15.152 3.564 -7.343 1.00 98.06 158 ASN A CA 1
ATOM 1229 C C . ASN A 1 158 ? 16.553 3.818 -7.908 1.00 98.06 158 ASN A C 1
ATOM 1231 O O . ASN A 1 158 ? 16.712 3.891 -9.125 1.00 98.06 158 ASN A O 1
ATOM 1235 N N . PHE A 1 159 ? 17.570 3.881 -7.046 1.00 98.38 159 PHE A N 1
ATOM 1236 C CA . PHE A 1 159 ? 18.961 4.004 -7.473 1.00 98.38 159 PHE A CA 1
ATOM 1237 C C . PHE A 1 159 ? 19.398 2.811 -8.334 1.00 98.38 159 PHE A C 1
ATOM 1239 O O . PHE A 1 159 ? 19.910 3.000 -9.434 1.00 98.38 159 PHE A O 1
ATOM 1246 N N . ALA A 1 160 ? 19.119 1.580 -7.896 1.00 98.50 160 ALA A N 1
ATOM 1247 C CA . ALA A 1 160 ? 19.446 0.377 -8.660 1.00 98.50 160 ALA A CA 1
ATOM 1248 C C . ALA A 1 160 ? 18.766 0.350 -10.041 1.00 98.50 160 ALA A C 1
ATOM 1250 O O . ALA A 1 160 ? 19.359 -0.115 -11.017 1.00 98.50 160 ALA A O 1
ATOM 1251 N N . ARG A 1 161 ? 17.531 0.862 -10.141 1.00 98.50 161 ARG A N 1
ATOM 1252 C CA . ARG A 1 161 ? 16.835 1.026 -11.424 1.00 98.50 161 ARG A CA 1
ATOM 1253 C C . ARG A 1 161 ? 17.549 2.045 -12.315 1.00 98.50 161 ARG A C 1
ATOM 1255 O O . ARG A 1 161 ? 17.881 1.702 -13.442 1.00 98.50 161 ARG A O 1
ATOM 1262 N N . ALA A 1 162 ? 17.857 3.231 -11.793 1.00 98.25 162 ALA A N 1
ATOM 1263 C CA . ALA A 1 162 ? 18.553 4.276 -12.544 1.00 98.25 162 ALA A CA 1
ATOM 1264 C C . ALA A 1 162 ? 19.919 3.806 -13.078 1.00 98.25 162 ALA A C 1
ATOM 1266 O O . ALA A 1 162 ? 20.233 4.025 -14.245 1.00 98.25 162 ALA A O 1
ATOM 1267 N N . VAL A 1 163 ? 20.699 3.089 -12.260 1.00 98.62 163 VAL A N 1
ATOM 1268 C CA . VAL A 1 163 ? 21.986 2.506 -12.677 1.00 98.62 163 VAL A CA 1
ATOM 1269 C C . VAL A 1 163 ? 21.801 1.493 -13.809 1.00 98.62 163 VAL A C 1
ATOM 1271 O O . VAL A 1 163 ? 22.571 1.491 -14.767 1.00 98.62 163 VAL A O 1
ATOM 1274 N N . ARG A 1 164 ? 20.768 0.644 -13.746 1.00 98.62 164 ARG A N 1
ATOM 1275 C CA . ARG A 1 164 ? 20.467 -0.323 -14.813 1.00 98.62 164 ARG A CA 1
ATOM 1276 C C . ARG A 1 164 ? 20.067 0.365 -16.117 1.00 98.62 164 ARG A C 1
ATOM 1278 O O . ARG A 1 164 ? 20.500 -0.065 -17.189 1.00 98.62 164 ARG A O 1
ATOM 1285 N N . ASP A 1 165 ? 19.263 1.418 -16.031 1.00 98.44 165 ASP A N 1
ATOM 1286 C CA . ASP A 1 165 ? 18.831 2.193 -17.193 1.00 98.44 165 ASP A CA 1
ATOM 1287 C C . ASP A 1 165 ? 20.029 2.893 -17.848 1.00 98.44 165 ASP A C 1
ATOM 1289 O O . ASP A 1 165 ? 20.193 2.828 -19.069 1.00 98.44 165 ASP A O 1
ATOM 1293 N N . GLN A 1 166 ? 20.925 3.466 -17.038 1.00 98.62 166 GLN A N 1
ATOM 1294 C CA . GLN A 1 166 ? 22.172 4.069 -17.504 1.00 98.62 166 GLN A CA 1
ATOM 1295 C C . GLN A 1 166 ? 23.102 3.036 -18.150 1.00 98.62 166 GLN A C 1
ATOM 1297 O O . GLN A 1 166 ? 23.604 3.268 -19.247 1.00 98.62 166 GLN A O 1
ATOM 1302 N N . ALA A 1 167 ? 23.290 1.870 -17.528 1.00 98.31 167 ALA A N 1
ATOM 1303 C CA . ALA A 1 167 ? 24.087 0.788 -18.104 1.00 98.31 167 ALA A CA 1
ATOM 1304 C C . ALA A 1 167 ? 23.520 0.322 -19.457 1.00 98.31 167 ALA A C 1
ATOM 1306 O O . ALA A 1 167 ? 24.269 0.095 -20.406 1.00 98.31 167 ALA A O 1
ATOM 1307 N N . SER A 1 168 ? 22.192 0.243 -19.574 1.00 98.31 168 SER A N 1
ATOM 1308 C CA . SER A 1 168 ? 21.514 -0.114 -20.825 1.00 98.31 168 SER A CA 1
ATOM 1309 C C . SER A 1 168 ? 21.674 0.964 -21.901 1.00 98.31 168 SER A C 1
ATOM 1311 O O . SER A 1 168 ? 21.804 0.639 -23.080 1.00 98.31 168 SER A O 1
ATOM 1313 N N . ALA A 1 169 ? 21.673 2.245 -21.523 1.00 98.44 169 ALA A N 1
ATOM 1314 C CA . ALA A 1 169 ? 21.933 3.351 -22.441 1.00 98.44 169 ALA A CA 1
ATOM 1315 C C . ALA A 1 169 ? 23.370 3.317 -22.977 1.00 98.44 169 ALA A C 1
ATOM 1317 O O . ALA A 1 169 ? 23.559 3.307 -24.192 1.00 98.44 169 ALA A O 1
ATOM 1318 N N . LEU A 1 170 ? 24.357 3.177 -22.089 1.00 98.38 170 LEU A N 1
ATOM 1319 C CA . LEU A 1 170 ? 25.770 3.064 -22.462 1.00 98.38 170 LEU A CA 1
ATOM 1320 C C . LEU A 1 170 ? 26.038 1.841 -23.350 1.00 98.38 170 LEU A C 1
ATOM 1322 O O . LEU A 1 170 ? 26.822 1.921 -24.293 1.00 98.38 170 LEU A O 1
ATOM 1326 N N . ALA A 1 171 ? 25.358 0.716 -23.104 1.00 98.44 171 ALA A N 1
ATOM 1327 C CA . ALA A 1 171 ? 25.458 -0.461 -23.965 1.00 98.44 171 ALA A CA 1
ATOM 1328 C C . ALA A 1 171 ? 24.983 -0.171 -25.400 1.00 98.44 171 ALA A C 1
ATOM 1330 O O . ALA A 1 171 ? 25.651 -0.562 -26.355 1.00 98.44 171 ALA A O 1
ATOM 1331 N N . ARG A 1 172 ? 23.876 0.569 -25.567 1.00 98.69 172 ARG A N 1
ATOM 1332 C CA . ARG A 1 172 ? 23.385 0.978 -26.894 1.00 98.69 172 ARG A CA 1
ATOM 1333 C C . ARG A 1 172 ? 24.347 1.929 -27.600 1.00 98.69 172 ARG A C 1
ATOM 1335 O O . ARG A 1 172 ? 24.550 1.788 -28.803 1.00 98.69 172 ARG A O 1
ATOM 1342 N N . GLU A 1 173 ? 24.935 2.876 -26.873 1.00 98.56 173 GLU A N 1
ATOM 1343 C CA . GLU A 1 173 ? 25.934 3.800 -27.423 1.00 98.56 173 GLU A CA 1
ATOM 1344 C C . GLU A 1 173 ? 27.186 3.053 -27.887 1.00 98.56 173 GLU A C 1
ATOM 1346 O O . GLU A 1 173 ? 27.622 3.237 -29.024 1.00 98.56 173 GLU A O 1
ATOM 1351 N N . ARG A 1 174 ? 27.706 2.137 -27.059 1.00 98.62 174 ARG A N 1
ATOM 1352 C CA . ARG A 1 174 ? 28.812 1.243 -27.426 1.00 98.62 174 ARG A CA 1
ATOM 1353 C C . ARG A 1 174 ? 28.493 0.467 -28.701 1.00 98.62 174 ARG A C 1
ATOM 1355 O O . ARG A 1 174 ? 29.309 0.450 -29.617 1.00 98.62 174 ARG A O 1
ATOM 1362 N N . ASP A 1 175 ? 27.316 -0.151 -28.780 1.00 98.50 175 ASP A N 1
ATOM 1363 C CA . ASP A 1 175 ? 26.911 -0.934 -29.952 1.00 98.50 175 ASP A CA 1
ATOM 1364 C C . ASP A 1 175 ? 26.767 -0.055 -31.203 1.00 98.50 175 ASP A C 1
ATOM 1366 O O . ASP A 1 175 ? 27.110 -0.477 -32.310 1.00 98.50 175 ASP A O 1
ATOM 1370 N N . GLY A 1 176 ? 26.290 1.182 -31.044 1.00 98.31 176 GLY A N 1
ATOM 1371 C CA . GLY A 1 176 ? 26.231 2.181 -32.110 1.00 98.31 176 GLY A CA 1
ATOM 1372 C C . GLY A 1 176 ? 27.617 2.554 -32.637 1.00 98.31 176 GLY A C 1
ATOM 1373 O O . GLY A 1 176 ? 27.853 2.501 -33.846 1.00 98.31 176 GLY A O 1
ATOM 1374 N N . LEU A 1 177 ? 28.555 2.856 -31.737 1.00 98.44 177 LEU A N 1
ATOM 1375 C CA . LEU A 1 177 ? 29.945 3.156 -32.085 1.00 98.44 177 LEU A CA 1
ATOM 1376 C C . LEU A 1 177 ? 30.631 1.959 -32.745 1.00 98.44 177 LEU A C 1
ATOM 1378 O O . LEU A 1 177 ? 31.268 2.111 -33.785 1.00 98.44 177 LEU A O 1
ATOM 1382 N N . GLN A 1 178 ? 30.436 0.754 -32.210 1.00 98.50 178 GLN A N 1
ATOM 1383 C CA . GLN A 1 178 ? 30.989 -0.472 -32.778 1.00 98.50 178 GLN A CA 1
ATOM 1384 C C . GLN A 1 178 ? 30.504 -0.693 -34.218 1.00 98.50 178 GLN A C 1
ATOM 1386 O O . GLN A 1 178 ? 31.309 -0.985 -35.106 1.00 98.50 178 GLN A O 1
ATOM 1391 N N . LYS A 1 179 ? 29.206 -0.497 -34.486 1.00 98.62 179 LYS A N 1
ATOM 1392 C CA . LYS A 1 179 ? 28.654 -0.552 -35.851 1.00 98.62 179 LYS A CA 1
ATOM 1393 C C . LYS A 1 179 ? 29.300 0.487 -36.766 1.00 98.62 179 LYS A C 1
ATOM 1395 O O . LYS A 1 179 ? 29.624 0.160 -37.907 1.00 98.62 179 LYS A O 1
ATOM 1400 N N . HIS A 1 180 ? 29.515 1.708 -36.278 1.00 98.56 180 HIS A N 1
ATOM 1401 C CA . HIS A 1 180 ? 30.156 2.770 -37.051 1.00 98.56 180 HIS A CA 1
ATOM 1402 C C . HIS A 1 180 ? 31.612 2.429 -37.399 1.00 98.56 180 HIS A C 1
ATOM 1404 O O . HIS A 1 180 ? 32.002 2.525 -38.563 1.00 98.56 180 HIS A O 1
ATOM 1410 N N . CYS A 1 181 ? 32.389 1.925 -36.437 1.00 98.56 181 CYS A N 1
ATOM 1411 C CA . CYS A 1 181 ? 33.757 1.460 -36.668 1.00 98.56 181 CYS A CA 1
ATOM 1412 C C . CYS A 1 181 ? 33.810 0.316 -37.690 1.00 98.56 181 CYS A C 1
ATOM 1414 O O . CYS A 1 181 ? 34.628 0.353 -38.607 1.00 98.56 181 CYS A O 1
ATOM 1416 N N . HIS A 1 182 ? 32.918 -0.676 -37.588 1.00 98.38 182 HIS A N 1
ATOM 1417 C CA . HIS A 1 182 ? 32.833 -1.750 -38.583 1.00 98.38 182 HIS A CA 1
ATOM 1418 C C . HIS A 1 182 ? 32.450 -1.235 -39.976 1.00 98.38 182 HIS A C 1
ATOM 1420 O O . HIS A 1 182 ? 32.957 -1.744 -40.974 1.00 98.38 182 HIS A O 1
ATOM 1426 N N . ALA A 1 183 ? 31.571 -0.236 -40.070 1.00 98.44 183 ALA A N 1
ATOM 1427 C CA . ALA A 1 183 ? 31.201 0.374 -41.343 1.00 98.44 183 ALA A CA 1
ATOM 1428 C C . ALA A 1 183 ? 32.378 1.124 -41.982 1.00 98.44 183 ALA A C 1
ATOM 1430 O O . ALA A 1 183 ? 32.652 0.919 -43.161 1.00 98.44 183 ALA A O 1
ATOM 1431 N N . LEU A 1 184 ? 33.102 1.939 -41.210 1.00 98.44 184 LEU A N 1
ATOM 1432 C CA . LEU A 1 184 ? 34.297 2.640 -41.687 1.00 98.44 184 LEU A CA 1
ATOM 1433 C C . LEU A 1 184 ? 35.402 1.666 -42.100 1.00 98.44 184 LEU A C 1
ATOM 1435 O O . LEU A 1 184 ? 36.004 1.845 -43.152 1.00 98.44 184 LEU A O 1
ATOM 1439 N N . LYS A 1 185 ? 35.619 0.599 -41.323 1.00 98.44 185 LYS A N 1
ATOM 1440 C CA . LYS A 1 185 ? 36.593 -0.445 -41.663 1.00 98.44 185 LYS A CA 1
ATOM 1441 C C . LYS A 1 185 ? 36.286 -1.097 -43.013 1.00 98.44 185 LYS A C 1
ATOM 1443 O O . LYS A 1 185 ? 37.205 -1.294 -43.795 1.00 98.44 185 LYS A O 1
ATOM 1448 N N . ARG A 1 186 ? 35.012 -1.403 -43.294 1.00 98.56 186 ARG A N 1
ATOM 1449 C CA . ARG A 1 186 ? 34.600 -1.939 -44.603 1.00 98.56 186 ARG A CA 1
ATOM 1450 C C . ARG A 1 186 ? 34.868 -0.951 -45.734 1.00 98.56 186 ARG A C 1
ATOM 1452 O O . ARG A 1 186 ? 35.495 -1.338 -46.703 1.00 98.56 186 ARG A O 1
ATOM 1459 N N . LYS A 1 187 ? 34.505 0.325 -45.560 1.00 98.44 187 LYS A N 1
ATOM 1460 C CA . LYS A 1 187 ? 34.779 1.369 -46.564 1.00 98.44 187 LYS A CA 1
ATOM 1461 C C . LYS A 1 187 ? 36.267 1.500 -46.895 1.00 98.44 187 LYS A C 1
ATOM 1463 O O . LYS A 1 187 ? 36.614 1.596 -48.059 1.00 98.44 187 LYS A O 1
ATOM 1468 N N . ILE A 1 188 ? 37.137 1.473 -45.882 1.00 98.38 188 ILE A N 1
ATOM 1469 C CA . ILE A 1 188 ? 38.593 1.536 -46.090 1.00 98.38 188 ILE A CA 1
ATOM 1470 C C . ILE A 1 188 ? 39.086 0.329 -46.897 1.00 98.38 188 ILE A C 1
ATOM 1472 O O . ILE A 1 188 ? 39.942 0.485 -47.763 1.00 98.38 188 ILE A O 1
ATOM 1476 N N . GLU A 1 189 ? 38.563 -0.865 -46.615 1.00 98.00 189 GLU A N 1
ATOM 1477 C CA . GLU A 1 189 ? 38.931 -2.071 -47.357 1.00 98.00 189 GLU A CA 1
ATOM 1478 C C . GLU A 1 189 ? 38.415 -2.027 -48.803 1.00 98.00 189 GLU A C 1
ATOM 1480 O O . GLU A 1 189 ? 39.171 -2.318 -49.724 1.00 98.00 189 GLU A O 1
ATOM 1485 N N . ASP A 1 190 ? 37.178 -1.576 -49.017 1.00 97.56 190 ASP A N 1
ATOM 1486 C CA . ASP A 1 190 ? 36.590 -1.400 -50.350 1.00 97.56 190 ASP A CA 1
ATOM 1487 C C . ASP A 1 190 ? 37.380 -0.367 -51.181 1.00 97.56 190 ASP A C 1
ATOM 1489 O O . ASP A 1 190 ? 37.702 -0.613 -52.347 1.00 97.56 190 ASP A O 1
ATOM 1493 N N . ASP A 1 191 ? 37.767 0.762 -50.573 1.00 97.50 191 ASP A N 1
ATOM 1494 C CA . ASP A 1 191 ? 38.619 1.785 -51.197 1.00 97.50 191 ASP A CA 1
ATOM 1495 C C . ASP A 1 191 ? 40.004 1.220 -51.542 1.00 97.50 191 ASP A C 1
ATOM 1497 O O . ASP A 1 191 ? 40.562 1.509 -52.604 1.00 97.50 191 ASP A O 1
ATOM 1501 N N . ARG A 1 192 ? 40.577 0.395 -50.656 1.00 97.00 192 ARG A N 1
ATOM 1502 C CA . ARG A 1 192 ? 41.868 -0.265 -50.880 1.00 97.00 192 ARG A CA 1
ATOM 1503 C C . ARG A 1 192 ? 41.789 -1.242 -52.051 1.00 97.00 192 ARG A C 1
ATOM 1505 O O . ARG A 1 192 ? 42.666 -1.206 -52.912 1.00 97.00 192 ARG A O 1
ATOM 1512 N N . ILE A 1 193 ? 40.752 -2.076 -52.104 1.00 97.19 193 ILE A N 1
ATOM 1513 C CA . ILE A 1 193 ? 40.506 -3.022 -53.202 1.00 97.19 193 ILE A CA 1
ATOM 1514 C C . ILE A 1 193 ? 40.321 -2.268 -54.525 1.00 97.19 193 ILE A C 1
ATOM 1516 O O . ILE A 1 193 ? 40.954 -2.630 -55.514 1.00 97.19 193 ILE A O 1
ATOM 1520 N N . SER A 1 194 ? 39.540 -1.183 -54.526 1.00 96.44 194 SER A N 1
ATOM 1521 C CA . SER A 1 194 ? 39.296 -0.356 -55.718 1.00 96.44 194 SER A CA 1
ATOM 1522 C C . SER A 1 194 ? 40.592 0.249 -56.276 1.00 96.44 194 SER A C 1
ATOM 1524 O O . SER A 1 194 ? 40.860 0.174 -57.474 1.00 96.44 194 SER A O 1
ATOM 1526 N N . ARG A 1 195 ? 41.473 0.756 -55.400 1.00 95.94 195 ARG A N 1
ATOM 1527 C CA . ARG A 1 195 ? 42.800 1.249 -55.814 1.00 95.94 195 ARG A CA 1
ATOM 1528 C C . ARG A 1 195 ? 43.679 0.147 -56.404 1.00 95.94 195 ARG A C 1
ATOM 1530 O O . ARG A 1 195 ? 44.400 0.403 -57.363 1.00 95.94 195 ARG A O 1
ATOM 1537 N N . TYR A 1 196 ? 43.639 -1.069 -55.855 1.00 94.81 196 TYR A N 1
ATOM 1538 C CA . TYR A 1 196 ? 44.393 -2.191 -56.422 1.00 94.81 196 TYR A CA 1
ATOM 1539 C C . TYR A 1 196 ? 43.883 -2.592 -57.809 1.00 94.81 196 TYR A C 1
ATOM 1541 O O . TYR A 1 196 ? 44.706 -2.886 -58.676 1.00 94.81 196 TYR A O 1
ATOM 1549 N N . SER A 1 197 ? 42.568 -2.580 -58.051 1.00 93.75 197 SER A N 1
ATOM 1550 C CA . SER A 1 197 ? 42.024 -2.869 -59.385 1.00 93.75 197 SER A CA 1
ATOM 1551 C C . SER A 1 197 ? 42.414 -1.818 -60.423 1.00 93.75 197 SER A C 1
ATOM 1553 O O . SER A 1 197 ? 42.758 -2.190 -61.544 1.00 93.75 197 SER A O 1
ATOM 1555 N N . ASP A 1 198 ? 42.442 -0.535 -60.050 1.00 92.00 198 ASP A N 1
ATOM 1556 C CA . ASP A 1 198 ? 42.850 0.547 -60.956 1.00 92.00 198 ASP A CA 1
ATOM 1557 C C . ASP A 1 198 ? 44.323 0.411 -61.365 1.00 92.00 198 ASP A C 1
ATOM 1559 O O . ASP A 1 198 ? 44.665 0.508 -62.545 1.00 92.00 198 ASP A O 1
ATOM 1563 N N . VAL A 1 199 ? 45.201 0.113 -60.400 1.00 90.12 199 VAL A N 1
ATOM 1564 C CA . VAL A 1 199 ? 46.630 -0.128 -60.660 1.00 90.12 199 VAL A CA 1
ATOM 1565 C C . VAL A 1 199 ? 46.836 -1.387 -61.509 1.00 90.12 199 VAL A C 1
ATOM 1567 O O . VAL A 1 199 ? 47.649 -1.375 -62.432 1.00 90.12 199 VAL A O 1
ATOM 1570 N N . ALA A 1 200 ? 46.089 -2.464 -61.244 1.00 87.94 200 ALA A N 1
ATOM 1571 C CA . ALA A 1 200 ? 46.174 -3.696 -62.026 1.00 87.94 200 ALA A CA 1
ATOM 1572 C C . ALA A 1 200 ? 45.743 -3.493 -63.490 1.00 87.94 200 ALA A C 1
ATOM 1574 O O . ALA A 1 200 ? 46.389 -4.024 -64.391 1.00 87.94 200 ALA A O 1
ATOM 1575 N N . LEU A 1 201 ? 44.697 -2.697 -63.743 1.00 88.19 201 LEU A N 1
ATOM 1576 C CA . LEU A 1 201 ? 44.261 -2.350 -65.101 1.00 88.19 201 LEU A CA 1
ATOM 1577 C C . LEU A 1 201 ? 45.264 -1.438 -65.820 1.00 88.19 201 LEU A C 1
ATOM 1579 O O . LEU A 1 201 ? 45.535 -1.647 -67.002 1.00 88.19 201 LEU A O 1
ATOM 1583 N N . ALA A 1 202 ? 45.858 -0.468 -65.121 1.00 83.31 202 ALA A N 1
ATOM 1584 C CA . ALA A 1 202 ? 46.881 0.409 -65.695 1.00 83.31 202 ALA A CA 1
ATOM 1585 C C . ALA A 1 202 ? 48.166 -0.350 -66.089 1.00 83.31 202 ALA A C 1
ATOM 1587 O O . ALA A 1 202 ? 48.820 -0.002 -67.075 1.00 83.31 202 ALA A O 1
ATOM 1588 N N . GLY A 1 203 ? 48.502 -1.422 -65.364 1.00 74.88 203 GLY A N 1
ATOM 1589 C CA . GLY A 1 203 ? 49.661 -2.272 -65.645 1.00 74.88 203 GLY A CA 1
ATOM 1590 C C . GLY A 1 203 ? 49.570 -3.089 -66.940 1.00 74.88 203 GLY A C 1
ATOM 1591 O O . GLY A 1 203 ? 50.600 -3.527 -67.439 1.00 74.88 203 GLY A O 1
ATOM 1592 N N . PHE A 1 204 ? 48.380 -3.267 -67.525 1.00 73.31 204 PHE A N 1
ATOM 1593 C CA . PHE A 1 204 ? 48.211 -4.015 -68.781 1.00 73.31 204 PHE A CA 1
ATOM 1594 C C . PHE A 1 204 ? 48.508 -3.200 -70.051 1.00 73.31 204 PHE A C 1
ATOM 1596 O O . PHE A 1 204 ? 48.678 -3.791 -71.114 1.00 73.31 204 PHE A O 1
ATOM 1603 N N . PHE A 1 205 ? 48.581 -1.867 -69.960 1.00 67.25 205 PHE A N 1
ATOM 1604 C CA . PHE A 1 205 ? 48.773 -0.974 -71.117 1.00 67.25 205 PHE A CA 1
ATOM 1605 C C . PHE A 1 205 ? 50.114 -0.229 -71.119 1.00 67.25 205 PHE A C 1
ATOM 1607 O O . PHE A 1 205 ? 50.352 0.596 -71.999 1.00 67.25 205 PHE A O 1
ATOM 1614 N N . SER A 1 206 ? 50.990 -0.506 -70.152 1.00 58.66 206 SER A N 1
ATOM 1615 C CA . SER A 1 206 ? 52.320 0.101 -70.087 1.00 58.66 206 SER A CA 1
ATOM 1616 C C . SER A 1 206 ? 53.374 -0.926 -70.505 1.00 58.66 206 SER A C 1
ATOM 1618 O O . SER A 1 206 ? 53.603 -1.901 -69.791 1.00 58.66 206 SER A O 1
ATOM 1620 N N . ASP A 1 207 ? 53.994 -0.710 -71.668 1.00 56.78 207 ASP A N 1
ATOM 1621 C CA . ASP A 1 207 ? 55.149 -1.477 -72.154 1.00 56.78 207 ASP A CA 1
ATOM 1622 C C . ASP A 1 207 ? 56.281 -1.529 -71.106 1.00 56.78 207 ASP A C 1
ATOM 1624 O O . ASP A 1 207 ? 56.442 -0.587 -70.324 1.00 56.78 207 ASP A O 1
ATOM 1628 N N . PRO A 1 208 ? 57.094 -2.603 -71.075 1.00 58.28 208 PRO A N 1
ATOM 1629 C CA . PRO A 1 208 ? 58.071 -2.832 -70.014 1.00 58.28 208 PRO A CA 1
ATOM 1630 C C . PRO A 1 208 ? 59.193 -1.779 -70.027 1.00 58.28 208 PRO A C 1
ATOM 1632 O O . PRO A 1 208 ? 59.963 -1.728 -70.993 1.00 58.28 208 PRO A O 1
ATOM 1635 N N . PRO A 1 209 ? 59.392 -0.992 -68.949 1.00 53.03 209 PRO A N 1
ATOM 1636 C CA . PRO A 1 209 ? 60.623 -0.248 -68.786 1.00 53.03 209 PRO A CA 1
ATOM 1637 C C . PRO A 1 209 ? 61.700 -1.168 -68.206 1.00 53.03 209 PRO A C 1
ATOM 1639 O O . PRO A 1 209 ? 61.564 -1.806 -67.163 1.00 53.03 209 PRO A O 1
ATOM 1642 N N . ILE A 1 210 ? 62.790 -1.216 -68.956 1.00 55.47 210 ILE A N 1
ATOM 1643 C CA . ILE A 1 210 ? 64.052 -1.885 -68.682 1.00 55.47 210 ILE A CA 1
ATOM 1644 C C . ILE A 1 210 ? 64.640 -1.409 -67.339 1.00 55.47 210 ILE A C 1
ATOM 1646 O O . ILE A 1 210 ? 64.884 -0.225 -67.148 1.00 55.47 210 ILE A O 1
ATOM 1650 N N . SER A 1 211 ? 64.928 -2.389 -66.477 1.00 52.56 211 SER A N 1
ATOM 1651 C CA . SER A 1 211 ? 66.017 -2.481 -65.484 1.00 52.56 211 SER A CA 1
ATOM 1652 C C . SER A 1 211 ? 66.280 -1.313 -64.519 1.00 52.56 211 SER A C 1
ATOM 1654 O O . SER A 1 211 ? 66.884 -0.307 -64.874 1.00 52.56 211 SER A O 1
ATOM 1656 N N . GLY A 1 212 ? 66.019 -1.560 -63.232 1.00 54.81 212 GLY A N 1
ATOM 1657 C CA . GLY A 1 212 ? 66.572 -0.783 -62.120 1.00 54.81 212 GLY A CA 1
ATOM 1658 C C . GLY A 1 212 ? 66.299 -1.460 -60.779 1.00 54.81 212 GLY A C 1
ATOM 1659 O O . GLY A 1 212 ? 65.288 -1.192 -60.143 1.00 54.81 212 GLY A O 1
ATOM 1660 N N . ILE A 1 213 ? 67.180 -2.378 -60.377 1.00 57.66 213 ILE A N 1
ATOM 1661 C CA . ILE A 1 213 ? 67.135 -3.075 -59.085 1.00 57.66 213 ILE A CA 1
ATOM 1662 C C . ILE A 1 213 ? 67.479 -2.065 -57.982 1.00 57.66 213 ILE A C 1
ATOM 1664 O O . ILE A 1 213 ? 68.630 -1.650 -57.877 1.00 57.66 213 ILE A O 1
ATOM 1668 N N . VAL A 1 214 ? 66.502 -1.697 -57.151 1.00 55.56 214 VAL A N 1
ATOM 1669 C CA . VAL A 1 214 ? 66.739 -1.049 -55.854 1.00 55.56 214 VAL A CA 1
ATOM 1670 C C . VAL A 1 214 ? 66.072 -1.905 -54.785 1.00 55.56 214 VAL A C 1
ATOM 1672 O O . VAL A 1 214 ? 64.852 -2.025 -54.707 1.00 55.56 214 VAL A O 1
ATOM 1675 N N . THR A 1 215 ? 66.914 -2.588 -54.021 1.00 55.66 215 THR A N 1
ATOM 1676 C CA . THR A 1 215 ? 66.567 -3.389 -52.851 1.00 55.66 215 THR A CA 1
ATOM 1677 C C . THR A 1 215 ? 66.365 -2.469 -51.652 1.00 55.66 215 THR A C 1
ATOM 1679 O O . THR A 1 215 ? 67.326 -2.183 -50.942 1.00 55.66 215 THR A O 1
ATOM 1682 N N . ASP A 1 216 ? 65.130 -2.032 -51.416 1.00 49.56 216 ASP A N 1
ATOM 1683 C CA . ASP A 1 216 ? 64.752 -1.383 -50.159 1.00 49.56 216 ASP A CA 1
ATOM 1684 C C . ASP A 1 216 ? 64.185 -2.431 -49.196 1.00 49.56 216 ASP A C 1
ATOM 1686 O O . ASP A 1 216 ? 63.029 -2.851 -49.265 1.00 49.56 216 ASP A O 1
ATOM 1690 N N . THR A 1 217 ? 65.051 -2.897 -48.301 1.00 59.97 217 THR A N 1
ATOM 1691 C CA . THR A 1 217 ? 64.679 -3.663 -47.110 1.00 59.97 217 THR A CA 1
ATOM 1692 C C . THR A 1 217 ? 63.911 -2.761 -46.139 1.00 59.97 217 THR A C 1
ATOM 1694 O O . THR A 1 217 ? 64.449 -1.723 -45.750 1.00 59.97 217 THR A O 1
ATOM 1697 N N . PRO A 1 218 ? 62.687 -3.128 -45.716 1.00 61.97 218 PRO A N 1
ATOM 1698 C CA . PRO A 1 218 ? 61.931 -2.341 -44.751 1.00 61.97 218 PRO A CA 1
ATOM 1699 C C . PRO A 1 218 ? 62.596 -2.407 -43.372 1.00 61.97 218 PRO A C 1
ATOM 1701 O O . PRO A 1 218 ? 62.840 -3.489 -42.837 1.00 61.97 218 PRO A O 1
ATOM 1704 N N . ASP A 1 219 ? 62.882 -1.229 -42.828 1.00 62.97 219 ASP A N 1
ATOM 1705 C CA . ASP A 1 219 ? 63.471 -1.005 -41.510 1.00 62.97 219 ASP A CA 1
ATOM 1706 C C . ASP A 1 219 ? 62.541 -1.539 -40.394 1.00 62.97 219 ASP A C 1
ATOM 1708 O O . ASP A 1 219 ? 61.410 -1.051 -40.256 1.00 62.97 219 ASP A O 1
ATOM 1712 N N . PRO A 1 220 ? 62.958 -2.558 -39.616 1.00 66.00 220 PRO A N 1
ATOM 1713 C CA . PRO A 1 220 ? 62.124 -3.179 -38.587 1.00 66.00 220 PRO A CA 1
ATOM 1714 C C . PRO A 1 220 ? 61.891 -2.297 -37.346 1.00 66.00 220 PRO A C 1
ATOM 1716 O O . PRO A 1 220 ? 61.040 -2.648 -36.529 1.00 66.00 220 PRO A O 1
ATOM 1719 N N . ASP A 1 221 ? 62.564 -1.146 -37.221 1.00 60.62 221 ASP A N 1
ATOM 1720 C CA . ASP A 1 221 ? 62.511 -0.285 -36.026 1.00 60.62 221 ASP A CA 1
ATOM 1721 C C . ASP A 1 221 ? 61.589 0.945 -36.161 1.00 60.62 221 ASP A C 1
ATOM 1723 O O . ASP A 1 221 ? 61.632 1.874 -35.350 1.00 60.62 221 ASP A O 1
ATOM 1727 N N . SER A 1 222 ? 60.680 0.965 -37.142 1.00 60.59 222 SER A N 1
ATOM 1728 C CA . SER A 1 222 ? 59.664 2.024 -37.253 1.00 60.59 222 SER A CA 1
ATOM 1729 C C . SER A 1 222 ? 58.617 1.943 -36.125 1.00 60.59 222 SER A C 1
ATOM 1731 O O . SER A 1 222 ? 57.545 1.351 -36.258 1.00 60.59 222 SER A O 1
ATOM 1733 N N . LEU A 1 223 ? 58.913 2.615 -35.007 1.00 61.97 223 LEU A N 1
ATOM 1734 C CA . LEU A 1 223 ? 58.112 2.752 -33.775 1.00 61.97 223 LEU A CA 1
ATOM 1735 C C . LEU A 1 223 ? 56.722 3.405 -33.950 1.00 61.97 223 LEU A C 1
ATOM 1737 O O . LEU A 1 223 ? 56.013 3.628 -32.970 1.00 61.97 223 LEU A O 1
ATOM 1741 N N . LEU A 1 224 ? 56.292 3.690 -35.181 1.00 60.53 224 LEU A N 1
ATOM 1742 C CA . LEU A 1 224 ? 54.999 4.309 -35.493 1.00 60.53 224 LEU A CA 1
ATOM 1743 C C . LEU A 1 224 ? 53.788 3.384 -35.268 1.00 60.53 224 LEU A C 1
ATOM 1745 O O . LEU A 1 224 ? 52.654 3.857 -35.293 1.00 60.53 224 LEU A O 1
ATOM 1749 N N . PHE A 1 225 ? 54.014 2.094 -34.993 1.00 61.41 225 PHE A N 1
ATOM 1750 C CA . PHE A 1 225 ? 52.961 1.121 -34.667 1.00 61.41 225 PHE A CA 1
ATOM 1751 C C . PHE A 1 225 ? 53.073 0.519 -33.260 1.00 61.41 225 PHE A C 1
ATOM 1753 O O . PHE A 1 225 ? 52.375 -0.451 -32.961 1.00 61.41 225 PHE A O 1
ATOM 1760 N N . ALA A 1 226 ? 53.909 1.077 -32.376 1.00 63.94 226 ALA A N 1
ATOM 1761 C CA . ALA A 1 226 ? 53.921 0.645 -30.983 1.00 63.94 226 ALA A CA 1
ATOM 1762 C C . ALA A 1 226 ? 52.546 0.958 -30.348 1.00 63.94 226 ALA A C 1
ATOM 1764 O O . ALA A 1 226 ? 52.140 2.125 -30.325 1.00 63.94 226 ALA A O 1
ATOM 1765 N N . PRO A 1 227 ? 51.790 -0.048 -29.864 1.00 58.66 227 PRO A N 1
ATOM 1766 C CA . PRO A 1 227 ? 50.507 0.197 -29.224 1.00 58.66 227 PRO A CA 1
ATOM 1767 C C . PRO A 1 227 ? 50.729 1.119 -28.018 1.00 58.66 227 PRO A C 1
ATOM 1769 O O . PRO A 1 227 ? 51.667 0.894 -27.247 1.00 58.66 227 PRO A O 1
ATOM 1772 N N . PRO A 1 228 ? 49.906 2.169 -27.845 1.00 60.34 228 PRO A N 1
ATOM 1773 C CA . PRO A 1 228 ? 50.093 3.103 -26.749 1.00 60.34 228 PRO A CA 1
ATOM 1774 C C . PRO A 1 228 ? 50.024 2.342 -25.417 1.00 60.34 228 PRO A C 1
ATOM 1776 O O . PRO A 1 228 ? 49.214 1.416 -25.283 1.00 60.34 228 PRO A O 1
ATOM 1779 N N . PRO A 1 229 ? 50.859 2.702 -24.426 1.00 63.84 229 PRO A N 1
ATOM 1780 C CA . PRO A 1 229 ? 50.850 2.059 -23.126 1.00 63.84 229 PRO A CA 1
ATOM 1781 C C . PRO A 1 229 ? 49.555 2.452 -22.418 1.00 63.84 229 PRO A C 1
ATOM 1783 O O . PRO A 1 229 ? 49.474 3.459 -21.715 1.00 63.84 229 PRO A O 1
ATOM 1786 N N . PHE A 1 230 ? 48.502 1.665 -22.620 1.00 56.66 230 PHE A N 1
ATOM 1787 C CA . PHE A 1 230 ? 47.320 1.739 -21.785 1.00 56.66 230 PHE A CA 1
ATOM 1788 C C . PHE A 1 230 ? 47.733 1.243 -20.403 1.00 56.66 230 PHE A C 1
ATOM 1790 O O . PHE A 1 230 ? 47.735 0.045 -20.120 1.00 56.66 230 PHE A O 1
ATOM 1797 N N . HIS A 1 231 ? 48.106 2.179 -19.532 1.00 51.72 231 HIS A N 1
ATOM 1798 C CA . HIS A 1 231 ? 48.073 1.949 -18.102 1.00 51.72 231 HIS A CA 1
ATOM 1799 C C . HIS A 1 231 ? 46.625 1.620 -17.749 1.00 51.72 231 HIS A C 1
ATOM 1801 O O . HIS A 1 231 ? 45.778 2.502 -17.616 1.00 51.72 231 HIS A O 1
ATOM 1807 N N . VAL A 1 232 ? 46.337 0.324 -17.649 1.00 49.09 232 VAL A N 1
ATOM 1808 C CA . VAL A 1 232 ? 45.140 -0.184 -16.998 1.00 49.09 232 VAL A CA 1
ATOM 1809 C C . VAL A 1 232 ? 45.212 0.362 -15.581 1.00 49.09 232 VAL A C 1
ATOM 1811 O O . VAL A 1 232 ? 45.951 -0.152 -14.741 1.00 49.09 232 VAL A O 1
ATOM 1814 N N . LEU A 1 233 ? 44.495 1.456 -15.331 1.00 47.12 233 LEU A N 1
ATOM 1815 C CA . LEU A 1 233 ? 44.131 1.851 -13.985 1.00 47.12 233 LEU A CA 1
ATOM 1816 C C . LEU A 1 233 ? 43.301 0.693 -13.451 1.00 47.12 233 LEU A C 1
ATOM 1818 O O . LEU A 1 233 ? 42.097 0.590 -13.675 1.00 47.12 233 LEU A O 1
ATOM 1822 N N . ASN A 1 234 ? 44.010 -0.228 -12.810 1.00 42.97 234 ASN A N 1
ATOM 1823 C CA . ASN A 1 234 ? 43.474 -1.239 -11.939 1.00 42.97 234 ASN A CA 1
ATOM 1824 C C . ASN A 1 234 ? 42.782 -0.466 -10.817 1.00 42.97 234 ASN A C 1
ATOM 1826 O O . ASN A 1 234 ? 43.391 -0.135 -9.800 1.00 42.97 234 ASN A O 1
ATOM 1830 N N . CYS A 1 235 ? 41.525 -0.091 -11.048 1.00 42.06 235 CYS A N 1
ATOM 1831 C CA . CYS A 1 235 ? 40.608 0.262 -9.987 1.00 42.06 235 CYS A CA 1
ATOM 1832 C C . CYS A 1 235 ? 40.484 -0.998 -9.140 1.00 42.06 235 CYS A C 1
ATOM 1834 O O . CYS A 1 235 ? 39.620 -1.838 -9.375 1.00 42.06 235 CYS A O 1
ATOM 1836 N N . GLN A 1 236 ? 41.393 -1.141 -8.174 1.00 38.88 236 GLN A N 1
ATOM 1837 C CA . GLN A 1 236 ? 41.152 -1.970 -7.017 1.00 38.88 236 GLN A CA 1
ATOM 1838 C C . GLN A 1 236 ? 39.848 -1.470 -6.415 1.00 38.88 236 GLN A C 1
ATOM 1840 O O . GLN A 1 236 ? 39.770 -0.415 -5.783 1.00 38.88 236 GLN A O 1
ATOM 1845 N N . GLU A 1 237 ? 38.817 -2.247 -6.695 1.00 42.38 237 GLU A N 1
ATOM 1846 C CA . GLU A 1 237 ? 37.561 -2.298 -5.995 1.00 42.38 237 GLU A CA 1
ATOM 1847 C C . GLU A 1 237 ? 37.896 -2.492 -4.516 1.00 42.38 237 GLU A C 1
ATOM 1849 O O . GLU A 1 237 ? 38.125 -3.597 -4.023 1.00 42.38 237 GLU A O 1
ATOM 1854 N N . SER A 1 238 ? 38.039 -1.370 -3.811 1.00 40.44 238 SER A N 1
ATOM 1855 C CA . SER A 1 238 ? 38.143 -1.356 -2.365 1.00 40.44 238 SER A CA 1
ATOM 1856 C C . SER A 1 238 ? 36.772 -1.751 -1.843 1.00 40.44 238 SER A C 1
ATOM 1858 O O . SER A 1 238 ? 35.872 -0.941 -1.645 1.00 40.44 238 SER A O 1
ATOM 1860 N N . SER A 1 239 ? 36.606 -3.058 -1.671 1.00 43.00 239 SER A N 1
ATOM 1861 C CA . SER A 1 239 ? 35.517 -3.657 -0.920 1.00 43.00 239 SER A CA 1
ATOM 1862 C C . SER A 1 239 ? 35.306 -2.855 0.373 1.00 43.00 239 SER A C 1
ATOM 1864 O O . SER A 1 239 ? 36.270 -2.681 1.132 1.00 43.00 239 SER A O 1
ATOM 1866 N N . PRO A 1 240 ? 34.091 -2.348 0.647 1.00 42.94 240 PRO A N 1
ATOM 1867 C CA . PRO A 1 240 ? 33.838 -1.585 1.852 1.00 42.94 240 PRO A CA 1
ATOM 1868 C C . PRO A 1 240 ? 34.013 -2.524 3.043 1.00 42.94 240 PRO A C 1
ATOM 1870 O O . PRO A 1 240 ? 33.219 -3.441 3.261 1.00 42.94 240 PRO A O 1
ATOM 1873 N N . LYS A 1 241 ? 35.083 -2.303 3.813 1.00 45.66 241 LYS A N 1
ATOM 1874 C CA . LYS A 1 241 ? 35.262 -2.906 5.131 1.00 45.66 241 LYS A CA 1
ATOM 1875 C C . LYS A 1 241 ? 34.022 -2.568 5.954 1.00 45.66 241 LYS A C 1
ATOM 1877 O O . LYS A 1 241 ? 33.818 -1.419 6.339 1.00 45.66 241 LYS A O 1
ATOM 1882 N N . GLN A 1 242 ? 33.193 -3.576 6.209 1.00 42.56 242 GLN A N 1
ATOM 1883 C CA . GLN A 1 242 ? 32.165 -3.524 7.237 1.00 42.56 242 GLN A CA 1
ATOM 1884 C C . GLN A 1 242 ? 32.848 -3.210 8.572 1.00 42.56 242 GLN A C 1
ATOM 1886 O O . GLN A 1 242 ? 33.443 -4.079 9.204 1.00 42.56 242 GLN A O 1
ATOM 1891 N N . CYS A 1 243 ? 32.764 -1.955 9.007 1.00 35.75 243 CYS A N 1
ATOM 1892 C CA . CYS A 1 243 ? 32.991 -1.594 10.396 1.00 35.75 243 CYS A CA 1
ATOM 1893 C C . CYS A 1 243 ? 31.823 -2.142 11.219 1.00 35.75 243 CYS A C 1
ATOM 1895 O O . CYS A 1 243 ? 30.792 -1.493 11.381 1.00 35.75 243 CYS A O 1
ATOM 1897 N N . THR A 1 244 ? 31.978 -3.355 11.739 1.00 45.25 244 THR A N 1
ATOM 1898 C CA . THR A 1 244 ? 31.185 -3.815 12.877 1.00 45.25 244 THR A CA 1
ATOM 1899 C C . THR A 1 244 ? 31.603 -3.007 14.110 1.00 45.25 244 THR A C 1
ATOM 1901 O O . THR A 1 244 ? 32.791 -3.021 14.451 1.00 45.25 244 THR A O 1
ATOM 1904 N N . PRO A 1 245 ? 30.689 -2.322 14.817 1.00 45.69 245 PRO A N 1
ATOM 1905 C CA . PRO A 1 245 ? 31.031 -1.710 16.090 1.00 45.69 245 PRO A CA 1
ATOM 1906 C C . PRO A 1 245 ? 31.283 -2.815 17.125 1.00 45.69 245 PRO A C 1
ATOM 1908 O O . PRO A 1 245 ? 30.364 -3.522 17.541 1.00 45.69 245 PRO A O 1
ATOM 1911 N N . LYS A 1 246 ? 32.546 -2.959 17.548 1.00 39.66 246 LYS A N 1
ATOM 1912 C CA . LYS A 1 246 ? 32.924 -3.667 18.777 1.00 39.66 246 LYS A CA 1
ATOM 1913 C C . LYS A 1 246 ? 32.274 -2.938 19.953 1.00 39.66 246 LYS A C 1
ATOM 1915 O O . LYS A 1 246 ? 32.778 -1.921 20.419 1.00 39.66 246 LYS A O 1
ATOM 1920 N N . ARG A 1 247 ? 31.138 -3.456 20.415 1.00 38.31 247 ARG A N 1
ATOM 1921 C CA . ARG A 1 247 ? 30.542 -3.104 21.703 1.00 38.31 247 ARG A CA 1
ATOM 1922 C C . ARG A 1 247 ? 31.217 -3.962 22.768 1.00 38.31 247 ARG A C 1
ATOM 1924 O O . ARG A 1 247 ? 30.891 -5.134 22.915 1.00 38.31 247 ARG A O 1
ATOM 1931 N N . SER A 1 248 ? 32.180 -3.386 23.473 1.00 45.78 248 SER A N 1
ATOM 1932 C CA . SER A 1 248 ? 32.654 -3.903 24.752 1.00 45.78 248 SER A CA 1
ATOM 1933 C C . SER A 1 248 ? 31.575 -3.655 25.810 1.00 45.78 248 SER A C 1
ATOM 1935 O O . SER A 1 248 ? 31.163 -2.521 26.042 1.00 45.78 248 SER A O 1
ATOM 1937 N N . ALA A 1 249 ? 31.104 -4.727 26.436 1.00 52.06 249 ALA A N 1
ATOM 1938 C CA . ALA A 1 249 ? 30.415 -4.693 27.719 1.00 52.06 249 ALA A CA 1
ATOM 1939 C C . ALA A 1 249 ? 31.007 -5.808 28.600 1.00 52.06 249 ALA A C 1
ATOM 1941 O O . ALA A 1 249 ? 31.431 -6.831 28.053 1.00 52.06 249 ALA A O 1
ATOM 1942 N N . PRO A 1 250 ? 31.097 -5.594 29.922 1.00 50.66 250 PRO A N 1
ATOM 1943 C CA . PRO A 1 250 ? 31.802 -6.484 30.828 1.00 50.66 250 PRO A CA 1
ATOM 1944 C C . PRO A 1 250 ? 30.973 -7.731 31.145 1.00 50.66 250 PRO A C 1
ATOM 1946 O O . PRO A 1 250 ? 29.745 -7.697 31.214 1.00 50.66 250 PRO A O 1
ATOM 1949 N N . VAL A 1 251 ? 31.708 -8.826 31.304 1.00 47.62 251 VAL A N 1
ATOM 1950 C CA . VAL A 1 251 ? 31.262 -10.152 31.724 1.00 47.62 251 VAL A CA 1
ATOM 1951 C C . VAL A 1 251 ? 31.037 -10.143 33.230 1.00 47.62 251 VAL A C 1
ATOM 1953 O O . VAL A 1 251 ? 31.940 -9.740 33.952 1.00 47.62 251 VAL A O 1
ATOM 1956 N N . ASP A 1 252 ? 29.881 -10.642 33.671 1.00 51.03 252 ASP A N 1
ATOM 1957 C CA . ASP A 1 252 ? 29.786 -11.436 34.896 1.00 51.03 252 ASP A CA 1
ATOM 1958 C C . ASP A 1 252 ? 28.536 -12.346 34.894 1.00 51.03 252 ASP A C 1
ATOM 1960 O O . ASP A 1 252 ? 27.410 -11.883 34.709 1.00 51.03 252 ASP A O 1
ATOM 1964 N N . GLN A 1 253 ? 28.789 -13.637 35.168 1.00 41.66 253 GLN A N 1
ATOM 1965 C CA . GLN A 1 253 ? 27.876 -14.730 35.584 1.00 41.66 253 GLN A CA 1
ATOM 1966 C C . GLN A 1 253 ? 27.089 -15.549 34.513 1.00 41.66 253 GLN A C 1
ATOM 1968 O O . GLN A 1 253 ? 27.053 -15.177 33.343 1.00 41.66 253 GLN A O 1
ATOM 1973 N N . PRO A 1 254 ? 26.565 -16.758 34.849 1.00 48.47 254 PRO A N 1
ATOM 1974 C CA . PRO A 1 254 ? 27.288 -18.018 34.691 1.00 48.47 254 PRO A CA 1
ATOM 1975 C C . PRO A 1 254 ? 26.545 -19.052 33.818 1.00 48.47 254 PRO A C 1
ATOM 1977 O O . PRO A 1 254 ? 25.349 -18.982 33.546 1.00 48.47 254 PRO A O 1
ATOM 1980 N N . SER A 1 255 ? 27.317 -20.055 33.413 1.00 46.38 255 SER A N 1
ATOM 1981 C CA . SER A 1 255 ? 26.967 -21.274 32.682 1.00 46.38 255 SER A CA 1
ATOM 1982 C C . SER A 1 255 ? 25.606 -21.907 33.006 1.00 46.38 255 SER A C 1
ATOM 1984 O O . SER A 1 255 ? 25.386 -22.377 34.121 1.00 46.38 255 SER A O 1
ATOM 1986 N N . THR A 1 256 ? 24.781 -22.086 31.971 1.00 35.38 256 THR A N 1
ATOM 1987 C CA . THR A 1 256 ? 23.865 -23.230 31.854 1.00 35.38 256 THR A CA 1
ATOM 1988 C C . THR A 1 256 ? 23.905 -23.799 30.436 1.00 35.38 256 THR A C 1
ATOM 1990 O O . THR A 1 256 ? 24.224 -23.131 29.456 1.00 35.38 256 THR A O 1
ATOM 1993 N N . SER A 1 257 ? 23.702 -25.103 30.396 1.00 41.56 257 SER A N 1
ATOM 1994 C CA . SER A 1 257 ? 24.129 -26.098 29.426 1.00 41.56 257 SER A CA 1
ATOM 1995 C C . SER A 1 257 ? 23.232 -26.252 28.194 1.00 41.56 257 SER A C 1
ATOM 1997 O O . SER A 1 257 ? 22.014 -26.170 28.295 1.00 41.56 257 SER A O 1
ATOM 1999 N N . SER A 1 258 ? 23.882 -26.613 27.080 1.00 50.28 258 SER A N 1
ATOM 2000 C CA . SER A 1 258 ? 23.455 -27.575 26.044 1.00 50.28 258 SER A CA 1
ATOM 2001 C C . SER A 1 258 ? 22.022 -27.501 25.489 1.00 50.28 258 SER A C 1
ATOM 2003 O O . SER A 1 258 ? 21.075 -27.897 26.164 1.00 50.28 258 SER A O 1
ATOM 2005 N N . ASN A 1 259 ? 21.883 -27.227 24.184 1.00 36.47 259 ASN A N 1
ATOM 2006 C CA . ASN A 1 259 ? 21.460 -28.276 23.241 1.00 36.47 259 ASN A CA 1
ATOM 2007 C C . ASN A 1 259 ? 21.423 -27.837 21.763 1.00 36.47 259 ASN A C 1
ATOM 2009 O O . ASN A 1 259 ? 20.826 -26.828 21.399 1.00 36.47 259 ASN A O 1
ATOM 2013 N N . SER A 1 260 ? 21.994 -28.731 20.948 1.00 42.31 260 SER A N 1
ATOM 2014 C CA . SER A 1 260 ? 21.680 -29.086 19.555 1.00 42.31 260 SER A CA 1
ATOM 2015 C C . SER A 1 260 ? 21.813 -28.043 18.439 1.00 42.31 260 SER A C 1
ATOM 2017 O O . SER A 1 260 ? 20.866 -27.345 18.079 1.00 42.31 260 SER A O 1
ATOM 2019 N N . ASP A 1 261 ? 22.975 -28.116 17.787 1.00 42.94 261 ASP A N 1
ATOM 2020 C CA . ASP A 1 261 ? 23.203 -27.804 16.379 1.00 42.94 261 ASP A CA 1
ATOM 2021 C C . ASP A 1 261 ? 22.308 -28.645 15.452 1.00 42.94 261 ASP A C 1
ATOM 2023 O O . ASP A 1 261 ? 22.317 -29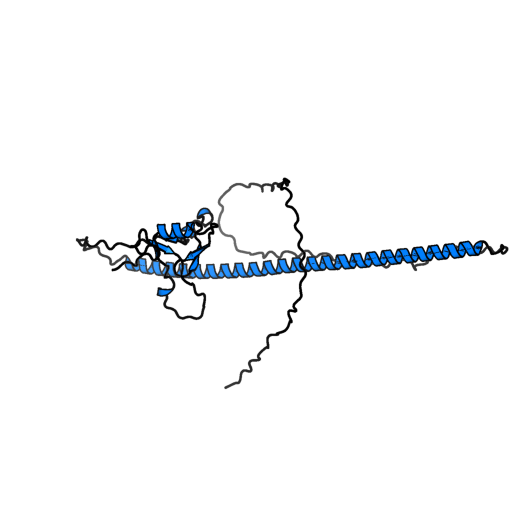.877 15.496 1.00 42.94 261 ASP A O 1
ATOM 2027 N N . LEU A 1 262 ? 21.591 -27.985 14.540 1.00 56.34 262 LEU A N 1
ATOM 2028 C CA . LEU A 1 262 ? 21.075 -28.610 13.321 1.00 56.34 262 LEU A CA 1
ATOM 2029 C C . LEU A 1 262 ? 21.480 -27.765 12.102 1.00 56.34 262 LEU A C 1
ATOM 2031 O O . LEU A 1 262 ? 21.319 -26.542 12.124 1.00 56.34 262 LEU A O 1
ATOM 2035 N N . PRO A 1 263 ? 21.984 -28.389 11.020 1.00 59.53 263 PRO A N 1
ATOM 2036 C CA . PRO A 1 263 ? 22.486 -27.671 9.856 1.00 59.53 263 PRO A CA 1
ATOM 2037 C C . PRO A 1 263 ? 21.352 -27.134 8.961 1.00 59.53 263 PRO A C 1
ATOM 2039 O O . PRO A 1 263 ? 20.241 -27.679 8.940 1.00 59.53 263 PRO A O 1
ATOM 2042 N N . PRO A 1 264 ? 21.619 -26.084 8.161 1.00 55.53 264 PRO A N 1
ATOM 2043 C CA . PRO A 1 264 ? 20.610 -25.440 7.332 1.00 55.53 264 PRO A CA 1
ATOM 2044 C C . PRO A 1 264 ? 20.194 -26.336 6.156 1.00 55.53 264 PRO A C 1
ATOM 2046 O O . PRO A 1 264 ? 21.012 -26.772 5.342 1.00 55.53 264 PRO A O 1
ATOM 2049 N N . ARG A 1 265 ? 18.885 -26.592 6.044 1.00 55.38 265 ARG A N 1
ATOM 2050 C CA . ARG A 1 265 ? 18.282 -27.340 4.932 1.00 55.38 265 ARG A CA 1
ATOM 2051 C C . ARG A 1 265 ? 18.464 -26.591 3.605 1.00 55.38 265 ARG A C 1
ATOM 2053 O O . ARG A 1 265 ? 18.062 -25.438 3.463 1.00 55.38 265 ARG A O 1
ATOM 2060 N N . LYS A 1 266 ? 19.028 -27.294 2.616 1.00 52.12 266 LYS A N 1
ATOM 2061 C CA . LYS A 1 266 ? 19.158 -26.862 1.217 1.00 52.12 266 LYS A CA 1
ATOM 2062 C C . LYS A 1 266 ? 17.780 -26.548 0.620 1.00 52.12 266 LYS A C 1
ATOM 2064 O O . LYS A 1 266 ? 16.869 -27.371 0.656 1.00 52.12 266 LYS A O 1
ATOM 2069 N N . ARG A 1 267 ? 17.655 -25.346 0.054 1.00 53.91 267 ARG A N 1
ATOM 2070 C CA . ARG A 1 267 ? 16.484 -24.859 -0.683 1.00 53.91 267 ARG A CA 1
ATOM 2071 C C . ARG A 1 267 ? 16.303 -25.691 -1.956 1.00 53.91 267 ARG A C 1
ATOM 2073 O O . ARG A 1 267 ? 17.145 -25.639 -2.848 1.00 53.91 267 ARG A O 1
ATOM 2080 N N . VAL A 1 268 ? 15.217 -26.457 -2.023 1.00 54.53 268 VAL A N 1
ATOM 2081 C CA . VAL A 1 268 ? 14.821 -27.221 -3.213 1.00 54.53 268 VAL A CA 1
ATOM 2082 C C . VAL A 1 268 ? 14.414 -26.242 -4.316 1.00 54.53 268 VAL A C 1
ATOM 2084 O O . VAL A 1 268 ? 13.555 -25.382 -4.121 1.00 54.53 268 VAL A O 1
ATOM 2087 N N . LYS A 1 269 ? 15.086 -26.361 -5.462 1.00 53.47 269 LYS A N 1
ATOM 2088 C CA . LYS A 1 269 ? 14.803 -25.655 -6.711 1.00 53.47 269 LYS A CA 1
ATOM 2089 C C . LYS A 1 269 ? 13.553 -26.290 -7.326 1.00 53.47 269 LYS A C 1
ATOM 2091 O O . LYS A 1 269 ? 13.616 -27.426 -7.779 1.00 53.47 269 LYS A O 1
ATOM 2096 N N . ILE A 1 270 ? 12.424 -25.585 -7.275 1.00 52.56 270 ILE A N 1
ATOM 2097 C CA . ILE A 1 270 ? 11.187 -25.993 -7.950 1.00 52.56 270 ILE A CA 1
ATOM 2098 C C . ILE A 1 270 ? 11.401 -25.749 -9.444 1.00 52.56 270 ILE A C 1
ATOM 2100 O O . ILE A 1 270 ? 11.575 -24.610 -9.868 1.00 52.56 270 ILE A O 1
ATOM 2104 N N . THR A 1 271 ? 11.483 -26.837 -10.199 1.00 47.91 271 THR A N 1
ATOM 2105 C CA . THR A 1 271 ? 11.485 -26.864 -11.660 1.00 47.91 271 THR A CA 1
ATOM 2106 C C . THR A 1 271 ? 10.079 -26.621 -12.191 1.00 47.91 271 THR A C 1
ATOM 2108 O O . THR A 1 271 ? 9.110 -27.190 -11.687 1.00 47.91 271 THR A O 1
ATOM 2111 N N . ASP A 1 272 ? 10.008 -25.778 -13.214 1.00 41.81 272 ASP A N 1
ATOM 2112 C CA . ASP A 1 272 ? 8.819 -25.393 -13.960 1.00 41.81 272 ASP A CA 1
ATOM 2113 C C . ASP A 1 272 ? 8.047 -26.600 -14.520 1.00 41.81 272 ASP A C 1
ATOM 2115 O O . ASP A 1 272 ? 8.633 -27.545 -15.049 1.00 41.81 272 ASP A O 1
ATOM 2119 N N . SER A 1 273 ? 6.716 -26.544 -14.437 1.00 41.41 273 SER A N 1
ATOM 2120 C CA . SER A 1 273 ? 5.818 -27.340 -15.278 1.00 41.41 273 SER A CA 1
ATOM 2121 C C . SER A 1 273 ? 5.134 -26.413 -16.285 1.00 41.41 273 SER A C 1
ATOM 2123 O O . SER A 1 273 ? 4.551 -25.409 -15.865 1.00 41.41 273 SER A O 1
ATOM 2125 N N . PRO A 1 274 ? 5.176 -26.730 -17.590 1.00 53.06 274 PRO A N 1
ATOM 2126 C CA . PRO A 1 274 ? 4.458 -25.999 -18.617 1.00 53.06 274 PRO A CA 1
ATOM 2127 C C . PRO A 1 274 ? 3.071 -26.623 -18.800 1.00 53.06 274 PRO A C 1
ATOM 2129 O O . PRO A 1 274 ? 2.968 -27.831 -18.985 1.00 53.06 274 PRO A O 1
ATOM 2132 N N . ASN A 1 275 ? 2.014 -25.813 -18.726 1.00 42.78 275 ASN A N 1
ATOM 2133 C CA . ASN A 1 275 ? 0.780 -25.987 -19.502 1.00 42.78 275 ASN A CA 1
ATOM 2134 C C . ASN A 1 275 ? -0.242 -24.914 -19.112 1.00 42.78 275 ASN A C 1
ATOM 2136 O O . ASN A 1 275 ? -0.933 -25.043 -18.104 1.00 42.78 275 ASN A O 1
ATOM 2140 N N . SER A 1 276 ? -0.371 -23.898 -19.963 1.00 38.06 276 SER A N 1
ATOM 2141 C CA . SER A 1 276 ? -1.591 -23.097 -20.086 1.00 38.06 276 SER A CA 1
ATOM 2142 C C . SER A 1 276 ? -1.846 -22.854 -21.576 1.00 38.06 276 SER A C 1
ATOM 2144 O O . SER A 1 276 ? -0.899 -22.498 -22.281 1.00 38.06 276 SER A O 1
ATOM 2146 N N . PRO A 1 277 ? -3.077 -23.076 -22.066 1.00 54.72 277 PRO A N 1
ATOM 2147 C CA . PRO A 1 277 ? -3.395 -23.006 -23.484 1.00 54.72 277 PRO A CA 1
ATOM 2148 C C . PRO A 1 277 ? -3.564 -21.564 -23.974 1.00 54.72 277 PRO A C 1
ATOM 2150 O O . PRO A 1 277 ? -3.863 -20.650 -23.203 1.00 54.72 277 PRO A O 1
ATOM 2153 N N . GLU A 1 278 ? -3.369 -21.419 -25.284 1.00 43.75 278 GLU A N 1
ATOM 2154 C CA . GLU A 1 278 ? -3.580 -20.230 -26.105 1.00 43.75 278 GLU A CA 1
ATOM 2155 C C . GLU A 1 278 ? -4.867 -19.475 -25.758 1.00 43.75 278 GLU A C 1
ATOM 2157 O O . GLU A 1 278 ? -5.966 -20.032 -25.777 1.00 43.75 278 GLU A O 1
ATOM 2162 N N . LEU A 1 279 ? -4.733 -18.166 -25.541 1.00 43.34 279 LEU A N 1
ATOM 2163 C CA . LEU A 1 279 ? -5.839 -17.228 -25.657 1.00 43.34 279 LEU A CA 1
ATOM 2164 C C . LEU A 1 279 ? -5.515 -16.236 -26.768 1.00 43.34 279 LEU A C 1
ATOM 2166 O O . LEU A 1 279 ? -4.513 -15.523 -26.745 1.00 43.34 279 LEU A O 1
ATOM 2170 N N . VAL A 1 280 ? -6.392 -16.297 -27.760 1.00 45.78 280 VAL A N 1
ATOM 2171 C CA . VAL A 1 280 ? -6.344 -15.668 -29.069 1.00 45.78 280 VAL A CA 1
ATOM 2172 C C . VAL A 1 280 ? -6.291 -14.146 -28.965 1.00 45.78 280 VAL A C 1
ATOM 2174 O O . VAL A 1 280 ? -7.071 -13.507 -28.259 1.00 45.78 280 VAL A O 1
ATOM 2177 N N . SER A 1 281 ? -5.365 -13.591 -29.738 1.00 39.41 281 SER A N 1
ATOM 2178 C CA . SER A 1 281 ? -5.169 -12.181 -30.038 1.00 39.41 281 SER A CA 1
ATOM 2179 C C . SER A 1 281 ? -6.422 -11.523 -30.621 1.00 39.41 281 SER A C 1
ATOM 2181 O O . SER A 1 281 ? -6.933 -11.949 -31.654 1.00 39.41 281 SER A O 1
ATOM 2183 N N . ALA A 1 282 ? -6.840 -10.402 -30.036 1.00 46.22 282 ALA A N 1
ATOM 2184 C CA . ALA A 1 282 ? -7.616 -9.385 -30.736 1.00 46.22 282 ALA A CA 1
ATOM 2185 C C . ALA A 1 282 ? -6.917 -8.034 -30.551 1.00 46.22 282 ALA A C 1
ATOM 2187 O O . ALA A 1 282 ? -7.073 -7.355 -29.536 1.00 46.22 282 ALA A O 1
ATOM 2188 N N . GLN A 1 283 ? -6.106 -7.683 -31.550 1.00 39.31 283 GLN A N 1
ATOM 2189 C CA . GLN A 1 283 ? -5.635 -6.326 -31.795 1.00 39.31 283 GLN A CA 1
ATOM 2190 C C . GLN A 1 283 ? -6.838 -5.411 -32.031 1.00 39.31 283 GLN A C 1
ATOM 2192 O O . GLN A 1 283 ? -7.700 -5.703 -32.862 1.00 39.31 283 GLN A O 1
ATOM 2197 N N . LYS A 1 284 ? -6.854 -4.261 -31.361 1.00 47.34 284 LYS A N 1
ATOM 2198 C CA . LYS A 1 284 ? -7.466 -3.066 -31.931 1.00 47.34 284 LYS A CA 1
ATOM 2199 C C . LYS A 1 284 ? -6.654 -1.848 -31.529 1.00 47.34 284 LYS A C 1
ATOM 2201 O O . LYS A 1 284 ? -6.697 -1.390 -30.390 1.00 47.34 284 LYS A O 1
ATOM 2206 N N . ASP A 1 285 ? -5.892 -1.386 -32.507 1.00 41.06 285 ASP A N 1
ATOM 2207 C CA . ASP A 1 285 ? -5.211 -0.107 -32.540 1.00 41.06 285 ASP A CA 1
ATOM 2208 C C . ASP A 1 285 ? -6.225 1.031 -32.398 1.00 41.06 285 ASP A C 1
ATOM 2210 O O . ASP A 1 285 ? -7.180 1.113 -33.171 1.00 41.06 285 ASP A O 1
ATOM 2214 N N . VAL A 1 286 ? -5.992 1.938 -31.450 1.00 49.75 286 VAL A N 1
ATOM 2215 C CA . VAL A 1 286 ? -6.469 3.322 -31.541 1.00 49.75 286 VAL A CA 1
ATOM 2216 C C . VAL A 1 286 ? -5.356 4.230 -31.029 1.00 49.75 286 VAL A C 1
ATOM 2218 O O . VAL A 1 286 ? -5.123 4.366 -29.829 1.00 49.75 286 VAL A O 1
ATOM 2221 N N . TYR A 1 287 ? -4.656 4.836 -31.984 1.00 40.03 287 TYR A N 1
ATOM 2222 C CA . TYR A 1 287 ? -3.844 6.029 -31.791 1.00 40.03 287 TYR A CA 1
ATOM 2223 C C . TYR A 1 287 ? -4.733 7.212 -31.389 1.00 40.03 287 TYR A C 1
ATOM 2225 O O . TYR A 1 287 ? -5.808 7.397 -31.957 1.00 40.03 287 TYR A O 1
ATOM 2233 N N . GLY A 1 288 ? -4.245 8.065 -30.486 1.00 36.72 288 GLY A N 1
ATOM 2234 C CA . GLY A 1 288 ? -4.850 9.374 -30.256 1.00 36.72 288 GLY A CA 1
ATOM 2235 C C . GLY A 1 288 ? -4.225 10.164 -29.111 1.00 36.72 288 GLY A C 1
ATOM 2236 O O . GLY A 1 288 ? -4.623 9.981 -27.970 1.00 36.72 288 GLY A O 1
ATOM 2237 N N . THR A 1 289 ? -3.297 11.064 -29.472 1.00 39.47 289 THR A N 1
ATOM 2238 C CA . THR A 1 289 ? -3.073 12.417 -28.896 1.00 39.47 289 THR A CA 1
ATOM 2239 C C . THR A 1 289 ? -2.936 12.523 -27.364 1.00 39.47 289 THR A C 1
ATOM 2241 O O . THR A 1 289 ? -3.893 12.363 -26.625 1.00 39.47 289 THR A O 1
ATOM 2244 N N . GLY A 1 290 ? -1.772 12.831 -26.788 1.00 40.94 290 GLY A N 1
ATOM 2245 C CA . GLY A 1 290 ? -0.964 14.010 -27.102 1.00 40.94 290 GLY A CA 1
ATOM 2246 C C . GLY A 1 290 ? -1.535 15.242 -26.391 1.00 40.94 290 GLY A C 1
ATOM 2247 O O . GLY A 1 290 ? -2.244 16.017 -27.018 1.00 40.94 290 GLY A O 1
ATOM 2248 N N . ALA A 1 291 ? -1.244 15.404 -25.096 1.00 43.00 291 ALA A N 1
ATOM 2249 C CA . ALA A 1 291 ? -1.460 16.655 -24.371 1.00 43.00 291 ALA A CA 1
ATOM 2250 C C . ALA A 1 291 ? -0.301 16.894 -23.393 1.00 43.00 291 ALA A C 1
ATOM 2252 O O . ALA A 1 291 ? -0.012 16.077 -22.517 1.00 43.00 291 ALA A O 1
ATOM 2253 N N . GLU A 1 292 ? 0.386 18.006 -23.631 1.00 43.59 292 GLU A N 1
ATOM 2254 C CA . GLU A 1 292 ? 1.515 18.551 -22.889 1.00 43.59 292 GLU A CA 1
ATOM 2255 C C . GLU A 1 292 ? 1.179 18.775 -21.410 1.00 43.59 292 GLU A C 1
ATOM 2257 O O . GLU A 1 292 ? 0.184 19.412 -21.073 1.00 43.59 292 GLU A O 1
ATOM 2262 N N . ILE A 1 293 ? 2.060 18.318 -20.517 1.00 48.78 293 ILE A N 1
ATOM 2263 C CA . ILE A 1 293 ? 2.088 18.777 -19.126 1.00 48.78 293 ILE A CA 1
ATOM 2264 C C . ILE A 1 293 ? 3.301 19.690 -18.988 1.00 48.78 293 ILE A C 1
ATOM 2266 O O . ILE A 1 293 ? 4.449 19.247 -18.893 1.00 48.78 293 ILE A O 1
ATOM 2270 N N . THR A 1 294 ? 3.021 20.987 -19.017 1.00 51.97 294 THR A N 1
ATOM 2271 C CA . THR A 1 294 ? 3.955 22.064 -18.716 1.00 51.97 294 THR A CA 1
ATOM 2272 C C . THR A 1 294 ? 4.468 21.940 -17.282 1.00 51.97 294 THR A C 1
ATOM 2274 O O . THR A 1 294 ? 3.723 21.867 -16.306 1.00 51.97 294 THR A O 1
ATOM 2277 N N . ARG A 1 295 ? 5.797 21.916 -17.167 1.00 49.41 295 ARG A N 1
ATOM 2278 C CA . ARG A 1 295 ? 6.546 22.154 -15.932 1.00 49.41 295 ARG A CA 1
ATOM 2279 C C . ARG A 1 295 ? 6.501 23.649 -15.617 1.00 49.41 295 ARG A C 1
ATOM 2281 O O . ARG A 1 295 ? 6.683 24.439 -16.537 1.00 49.41 295 ARG A O 1
ATOM 2288 N N . ASN A 1 296 ? 6.329 24.006 -14.342 1.00 45.22 296 ASN A N 1
ATOM 2289 C CA . ASN A 1 296 ? 7.098 25.027 -13.605 1.00 45.22 296 ASN A CA 1
ATOM 2290 C C . ASN A 1 296 ? 6.263 25.643 -12.477 1.00 45.22 296 ASN A C 1
ATOM 2292 O O . ASN A 1 296 ? 5.418 26.501 -12.718 1.00 45.22 296 ASN A O 1
ATOM 2296 N N . THR A 1 297 ? 6.575 25.305 -11.225 1.00 46.62 297 THR A N 1
ATOM 2297 C CA . THR A 1 297 ? 6.445 26.276 -10.128 1.00 46.62 297 THR A CA 1
ATOM 2298 C C . THR A 1 297 ? 7.427 25.917 -9.016 1.00 46.62 297 THR A C 1
ATOM 2300 O O . THR A 1 297 ? 7.293 24.900 -8.340 1.00 46.62 297 THR A O 1
ATOM 2303 N N . ALA A 1 298 ? 8.473 26.732 -8.890 1.00 52.53 298 ALA A N 1
ATOM 2304 C CA . ALA A 1 298 ? 9.446 26.687 -7.807 1.00 52.53 298 ALA A CA 1
ATOM 2305 C C . ALA A 1 298 ? 8.837 27.260 -6.510 1.00 52.53 298 ALA A C 1
ATOM 2307 O O . ALA A 1 298 ? 8.045 28.200 -6.585 1.00 52.53 298 ALA A O 1
ATOM 2308 N N . PRO A 1 299 ? 9.215 26.763 -5.318 1.00 53.62 299 PRO A N 1
ATOM 2309 C CA . PRO A 1 299 ? 8.823 27.386 -4.064 1.00 53.62 299 PRO A CA 1
ATOM 2310 C C . PRO A 1 299 ? 9.704 28.604 -3.756 1.00 53.62 299 PRO A C 1
ATOM 2312 O O . PRO A 1 299 ? 10.927 28.521 -3.638 1.00 53.62 299 PRO A O 1
ATOM 2315 N N . GLN A 1 300 ? 9.034 29.742 -3.613 1.00 52.22 300 GLN A N 1
ATOM 2316 C CA . GLN A 1 300 ? 9.566 31.037 -3.216 1.00 52.22 300 GLN A CA 1
ATOM 2317 C C . GLN A 1 300 ? 10.039 30.977 -1.750 1.00 52.22 300 GLN A C 1
ATOM 2319 O O . GLN A 1 300 ? 9.244 30.762 -0.835 1.00 52.22 300 GLN A O 1
ATOM 2324 N N . ARG A 1 301 ? 11.349 31.141 -1.523 1.00 48.12 301 ARG A N 1
ATOM 2325 C CA . ARG A 1 301 ? 11.934 31.375 -0.192 1.00 48.12 301 ARG A CA 1
ATOM 2326 C C . ARG A 1 301 ? 11.474 32.748 0.303 1.00 48.12 301 ARG A C 1
ATOM 2328 O O . ARG A 1 301 ? 11.918 33.757 -0.234 1.00 48.12 301 ARG A O 1
ATOM 2335 N N . GLN A 1 302 ? 10.621 32.785 1.322 1.00 56.47 302 GLN A N 1
ATOM 2336 C CA . GLN A 1 302 ? 10.398 33.997 2.108 1.00 56.47 302 GLN A CA 1
ATOM 2337 C C . GLN A 1 302 ? 11.472 34.092 3.194 1.00 56.47 302 GLN A C 1
ATOM 2339 O O . GLN A 1 302 ? 11.584 33.234 4.069 1.00 56.47 302 GLN A O 1
ATOM 2344 N N . SER A 1 303 ? 12.289 35.131 3.078 1.00 53.84 303 SER A N 1
ATOM 2345 C CA . SER A 1 303 ? 13.160 35.675 4.111 1.00 53.84 303 SER A CA 1
ATOM 2346 C C . SER A 1 303 ? 12.308 36.284 5.226 1.00 53.84 303 SER A C 1
ATOM 2348 O O . SER A 1 303 ? 11.556 37.224 4.983 1.00 53.84 303 SER A O 1
ATOM 2350 N N . LEU A 1 304 ? 12.428 35.751 6.440 1.00 58.53 304 LEU A N 1
ATOM 2351 C CA . LEU A 1 304 ? 11.982 36.425 7.657 1.00 58.53 304 LEU A CA 1
ATOM 2352 C C . LEU A 1 304 ? 13.105 37.362 8.109 1.00 58.53 304 LEU A C 1
ATOM 2354 O O . LEU A 1 304 ? 14.112 36.916 8.659 1.00 58.53 304 LEU A O 1
ATOM 2358 N N . GLU A 1 305 ? 12.933 38.653 7.837 1.00 61.19 305 GLU A N 1
ATOM 2359 C CA . GLU A 1 305 ? 13.612 39.726 8.558 1.00 61.19 305 GLU A CA 1
ATOM 2360 C C . GLU A 1 305 ? 12.960 39.856 9.938 1.00 61.19 305 GLU A C 1
ATOM 2362 O O . GLU A 1 305 ? 11.780 40.183 10.059 1.00 61.19 305 GLU A O 1
ATOM 2367 N N . ASN A 1 306 ? 13.730 39.567 10.987 1.00 58.41 306 ASN A N 1
ATOM 2368 C CA . ASN A 1 306 ? 13.355 39.896 12.355 1.00 58.41 306 ASN A CA 1
ATOM 2369 C C . ASN A 1 306 ? 13.664 41.376 12.599 1.00 58.41 306 ASN A C 1
ATOM 2371 O O . ASN A 1 306 ? 14.828 41.776 12.640 1.00 58.41 306 ASN A O 1
ATOM 2375 N N . VAL A 1 307 ? 12.606 42.163 12.779 1.00 63.09 307 VAL A N 1
ATOM 2376 C CA . VAL A 1 307 ? 12.654 43.523 13.316 1.00 63.09 307 VAL A CA 1
ATOM 2377 C C . VAL A 1 307 ? 12.708 43.438 14.838 1.00 63.09 307 VAL A C 1
ATOM 2379 O O . VAL A 1 307 ? 11.908 42.747 15.467 1.00 63.09 307 VAL A O 1
ATOM 2382 N N . ALA A 1 308 ? 13.687 44.137 15.402 1.00 63.66 308 ALA A N 1
ATOM 2383 C CA . ALA A 1 308 ? 13.839 44.383 16.823 1.00 63.66 308 ALA A CA 1
ATOM 2384 C C . ALA A 1 308 ? 12.770 45.361 17.337 1.00 63.66 308 ALA A C 1
ATOM 2386 O O . ALA A 1 308 ? 12.564 46.414 16.731 1.00 63.66 308 ALA A O 1
ATOM 2387 N N . ALA A 1 309 ? 12.158 45.026 18.473 1.00 60.97 309 ALA A N 1
ATOM 2388 C CA . ALA A 1 309 ? 11.613 45.949 19.467 1.00 60.97 309 ALA A CA 1
ATOM 2389 C C . ALA A 1 309 ? 11.502 45.210 20.807 1.00 60.97 309 ALA A C 1
ATOM 2391 O O . ALA A 1 309 ? 10.957 44.081 20.800 1.00 60.97 309 ALA A O 1
#

Organism: Galerina marginata (strain CBS 339.88) (NCBI:txid685588)

Radius of gyration: 42.14 Å; chains: 1; bounding box: 104×75×128 Å

pLDDT: mean 74.09, std 21.75, range [35.38, 98.69]